Protein 4YJR (pdb70)

Foldseek 3Di:
DADVVQKDWDPDFPCGKTWIWGDDPHRIAIKIKNWAAPPPGDVLVVVLVVVQVVVLVVDDDQQAWHWPQWDDDNTTMTITRDLDVAFLLVNLLVPVPQDQLLLLQQLLSVLVSLVRCQVQLKFQQAQARNQWGHNDSRGIHGHDSSVMDRDDPVDLADPADDDGPLLLFALCCNPGVDTGLLRVLLSSLLRLQCSLQSSDHPPPPDDSVRSNVCLVVVHDDDDHVPRDPLSNVLSVLSNDRDSVSRDGSVVSSVSSDPDDDDD

Radius of gyration: 18.76 Å; Cα contacts (8 Å, |Δi|>4): 494; chains: 1; bounding box: 41×52×54 Å

Solvent-accessible surface area: 14125 Å² total

Organism: Homo sapiens (NCBI:txid9606)

Secondary structure (DSSP, 8-state):
---GGGEEEEEEE--EEEEEEEE-SSSEEEEEEEEEESSSS-HHHHHHHHHHHHHHTT---TTBPPEEEEEESSEEEEEEE--TTEEHHHHHHH-TT--HHHHHHHHHHHHHHHHHHHHTTEE-S--SGGGEEEEETTEEEE---TT-EEPPTT----SS--S--GGG--HHHHHH----HHHHHHHHHHHHHHHHTTTPPTTTT--HHHHHHHHHTT--PPPPTT--HHHHHHHHHHT-SSGGGS--HHHHHHTT-SS----

GO terms:
  GO:0016301 kinase activity (F, IDA)
  GO:0004713 protein tyrosine kinase activity (F, IDA)
  GO:0034165 positive regulation of toll-like receptor 9 signaling pathway (P, IDA)
  GO:1904263 positive regulation of TORC1 signaling (P, IDA)
  GO:1904646 cellular response to amyloid-beta (P, IDA)
  GO:0050729 positive regulation of inflammatory response (P, IDA)
  GO:0097242 amyloid-beta clearance (P, IDA)
  GO:0004672 protein kinase activity (F, IDA)
  GO:0006468 protein phosphorylation (P, IDA)
  GO:0045579 positive regulation of B cell differentiation (P, IMP)
  GO:0010803 regulation of tumor necrosis factor-mediated signaling pathway (P, IMP)
  GO:0004715 non-membrane spanning protein tyrosine kinase activity (F, IDA)
  GO:0035556 intracellular signal transduction (P, IDA)
  GO:0004715 non-membrane spanning protein tyrosine kinase activity (F, IGI)
  GO:0035556 intracellular signal transduction (P, IGI)
  GO:0002752 cell surface pattern recognition receptor signaling pathway (P, IMP)
  GO:0004715 non-membrane spanning protein tyrosine kinase activity (F, IMP)
  GO:0035556 intracellular signal transduction (P, IMP)
  GO:0050853 B cell receptor signaling pathway (P, IMP)
  GO:0031334 positive regulation of protein-containing complex assembly (P, IMP)

Structure (mmCIF, N/CA/C/O backbone):
data_4YJR
#
_entry.id   4YJR
#
_cell.length_a   39.430
_cell.length_b   86.630
_cell.length_c   40.270
_cell.angle_alpha   90.000
_cell.angle_beta   93.490
_cell.angle_gamma   90.000
#
_symmetry.space_group_name_H-M   'P 1 21 1'
#
loop_
_entity.id
_entity.type
_entity.pdbx_description
1 polymer 'Tyrosine-protein kinase SYK'
2 non-polymer 3-(1H-indazol-4-yl{2-[(1-methyl-1H-indazol-5-yl)amino]pyrimidin-4-yl}amino)propan-1-ol
3 water water
#
loop_
_atom_site.group_PDB
_atom_site.id
_atom_site.type_symbol
_atom_site.label_atom_id
_atom_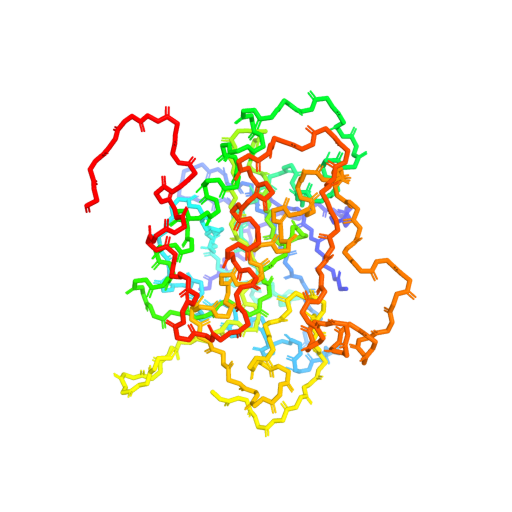site.label_alt_id
_atom_site.label_comp_id
_atom_site.label_asym_id
_atom_site.label_entity_id
_atom_site.label_seq_id
_atom_site.pdbx_PDB_ins_code
_atom_site.Cartn_x
_atom_site.Cartn_y
_atom_site.Cartn_z
_atom_site.occupancy
_atom_site.B_iso_or_equiv
_atom_site.auth_seq_id
_atom_site.auth_comp_id
_atom_site.auth_asym_id
_atom_site.auth_atom_id
_atom_site.pdbx_PDB_model_num
ATOM 1 N N . TYR A 1 10 ? 15.141 42.458 26.646 1.00 37.57 364 TYR A N 1
ATOM 2 C CA . TYR A 1 10 ? 16.114 43.087 25.759 1.00 36.25 364 TYR A CA 1
ATOM 3 C C . TYR A 1 10 ? 16.489 44.464 26.275 1.00 34.99 364 TYR A C 1
ATOM 4 O O . TYR A 1 10 ? 15.636 45.209 26.761 1.00 36.69 364 TYR A O 1
ATOM 21 N N . LEU A 1 11 ? 17.771 44.812 26.132 1.00 24.57 365 LEU A N 1
ATOM 22 C CA . LEU A 1 11 ? 18.329 46.047 26.638 1.00 21.74 365 LEU A CA 1
ATOM 23 C C . LEU A 1 11 ? 18.311 47.157 25.601 1.00 25.92 365 LEU A C 1
ATOM 24 O O . LEU A 1 11 ? 18.281 46.894 24.394 1.00 25.94 365 LEU A O 1
ATOM 40 N N . ASP A 1 12 ? 18.393 48.400 26.093 1.00 24.04 366 ASP A N 1
ATOM 41 C CA . ASP A 1 12 ? 18.392 49.598 25.276 1.00 23.06 366 ASP A CA 1
ATOM 42 C C . ASP A 1 12 ? 19.828 49.986 24.968 1.00 24.81 366 ASP A C 1
ATOM 43 O O . ASP A 1 12 ? 20.572 50.370 25.873 1.00 23.50 366 ASP A O 1
ATOM 52 N N . ARG A 1 13 ? 20.223 49.938 23.692 1.00 19.90 367 ARG A N 1
ATOM 53 C CA . ARG A 1 13 ? 21.593 50.281 23.281 1.00 19.59 367 ARG A CA 1
ATOM 54 C C . ARG A 1 13 ? 22.033 51.667 23.739 1.00 22.50 367 ARG A C 1
ATOM 55 O O . ARG A 1 13 ? 23.237 51.895 23.939 1.00 20.70 367 ARG A O 1
ATOM 76 N N . LYS A 1 14 ? 21.087 52.625 23.785 1.00 22.40 368 LYS A N 1
ATOM 77 C CA . LYS A 1 14 ? 21.397 53.996 24.167 1.00 22.54 368 LYS A CA 1
ATOM 78 C C . LYS A 1 14 ? 21.856 54.084 25.619 1.00 25.62 368 LYS A C 1
ATOM 79 O O . LYS A 1 14 ? 22.572 55.026 25.955 1.00 26.26 368 LYS A O 1
ATOM 98 N N . LEU A 1 15 ? 21.477 53.107 26.472 1.00 22.02 369 LEU A N 1
ATOM 99 C CA . LEU A 1 15 ? 21.870 53.116 27.884 1.00 20.97 369 LEU A CA 1
ATOM 100 C C . LEU A 1 15 ? 23.198 52.376 28.122 1.00 21.87 369 LEU A C 1
ATOM 101 O O . LEU A 1 15 ? 23.686 52.381 29.253 1.00 20.57 369 LEU A O 1
ATOM 117 N N . LEU A 1 16 ? 23.815 51.833 27.064 1.00 19.23 370 LEU A N 1
ATOM 118 C CA . LEU A 1 16 ? 25.050 51.069 27.152 1.00 17.59 370 LEU A CA 1
ATOM 119 C C . LEU A 1 16 ? 26.218 51.838 26.565 1.00 21.56 370 LEU A C 1
ATOM 120 O O . LEU A 1 16 ? 26.105 52.341 25.438 1.00 21.73 370 LEU A O 1
ATOM 136 N N . THR A 1 17 ? 27.318 51.926 27.276 1.00 17.63 371 THR A N 1
ATOM 137 C CA . THR A 1 17 ? 28.576 52.480 26.799 1.00 18.79 371 THR A CA 1
ATOM 138 C C . THR A 1 17 ? 29.584 51.391 26.910 1.00 20.29 371 THR A C 1
ATOM 139 O O . THR A 1 17 ? 29.695 50.786 27.983 1.00 18.82 371 THR A O 1
ATOM 150 N N . LEU A 1 18 ? 30.342 51.146 25.865 1.00 17.38 372 LEU A N 1
ATOM 151 C CA . LEU A 1 18 ? 31.389 50.151 25.842 1.00 17.71 372 LEU A CA 1
ATOM 152 C C . LEU A 1 18 ? 32.748 50.808 25.800 1.00 22.33 372 LEU A C 1
ATOM 153 O O . LEU A 1 18 ? 32.946 51.750 25.025 1.00 22.47 372 LEU A O 1
ATOM 169 N N . GLU A 1 19 ? 33.690 50.318 26.577 1.00 18.70 373 GLU A N 1
ATOM 170 C CA . GLU A 1 19 ? 35.085 50.720 26.476 1.00 21.59 373 GLU A CA 1
ATOM 171 C C . GLU A 1 19 ? 35.690 49.994 25.273 1.00 32.52 373 GLU A C 1
ATOM 172 O O . GLU A 1 19 ? 35.448 48.797 25.111 1.00 30.84 373 GLU A O 1
ATOM 184 N N . ASP A 1 20 ? 36.482 50.692 24.452 1.00 36.79 374 ASP A N 1
ATOM 185 C CA . ASP A 1 20 ? 37.077 50.117 23.235 1.00 39.72 374 ASP A CA 1
ATOM 186 C C . ASP A 1 20 ? 38.090 49.010 23.502 1.00 45.97 374 ASP A C 1
ATOM 187 O O . ASP A 1 20 ? 38.132 48.032 22.748 1.00 45.25 374 ASP A O 1
ATOM 196 N N . LYS A 1 21 ? 38.933 49.175 24.528 1.00 44.59 375 LYS A N 1
ATOM 197 C CA . LYS A 1 21 ? 39.966 48.189 24.845 1.00 45.89 375 LYS A CA 1
ATOM 198 C C . LYS A 1 21 ? 39.326 46.860 25.199 1.00 51.08 375 LYS A C 1
ATOM 199 O O . LYS A 1 21 ? 38.548 46.801 26.144 1.00 51.79 375 LYS A O 1
ATOM 218 N N . GLU A 1 22 ? 39.611 45.805 24.422 1.00 47.10 376 GLU A N 1
ATOM 219 C CA . GLU A 1 22 ? 39.023 44.495 24.673 1.00 46.63 376 GLU A CA 1
ATOM 220 C C . GLU A 1 22 ? 39.427 43.976 26.059 1.00 47.80 376 GLU A C 1
ATOM 221 O O . GLU A 1 22 ? 40.485 44.326 26.591 1.00 46.69 376 GLU A O 1
ATOM 233 N N . LEU A 1 23 ? 38.537 43.183 26.653 1.00 42.09 377 LEU A N 1
ATOM 234 C CA . LEU A 1 23 ? 38.694 42.621 27.988 1.00 37.15 377 LEU A CA 1
ATOM 235 C C . LEU A 1 23 ? 39.158 41.173 27.897 1.00 78.86 377 LEU A C 1
ATOM 236 O O . LEU A 1 23 ? 40.358 40.913 27.914 1.00 49.69 377 LEU A O 1
ATOM 252 N N . GLY A 1 29 ? 36.944 35.615 20.521 1.00 28.92 383 GLY A N 1
ATOM 253 C CA . GLY A 1 29 ? 35.811 36.511 20.327 1.00 28.99 383 GLY A CA 1
ATOM 254 C C . GLY A 1 29 ? 35.914 37.804 21.123 1.00 31.65 383 GLY A C 1
ATOM 255 O O . GLY A 1 29 ? 36.723 37.918 22.045 1.00 33.08 383 GLY A O 1
ATOM 258 N N . THR A 1 30 ? 35.081 38.779 20.773 1.00 26.66 384 THR A N 1
ATOM 259 C CA . THR A 1 30 ? 35.089 40.106 21.382 1.00 24.10 384 THR A CA 1
ATOM 260 C C . THR A 1 30 ? 34.376 40.203 22.778 1.00 24.49 384 THR A C 1
ATOM 261 O O . THR A 1 30 ? 33.195 39.900 22.895 1.00 22.52 384 THR A O 1
ATOM 272 N N . VAL A 1 31 ? 35.116 40.676 23.794 1.00 20.37 385 VAL A N 1
ATOM 273 C CA . VAL A 1 31 ? 34.641 40.913 25.161 1.00 18.14 385 VAL A CA 1
ATOM 274 C C . VAL A 1 31 ? 35.022 42.324 25.525 1.00 21.70 385 VAL A C 1
ATOM 275 O O . VAL A 1 31 ? 36.205 42.670 25.414 1.00 22.16 385 VAL A O 1
ATOM 288 N N . LYS A 1 32 ? 34.063 43.136 26.007 1.00 15.47 386 LYS A N 1
ATOM 289 C CA . LYS A 1 32 ? 34.346 44.493 26.438 1.00 14.68 386 LYS A CA 1
ATOM 290 C C . LYS A 1 32 ? 33.732 44.769 27.778 1.00 16.51 386 LYS A C 1
ATOM 291 O O . LYS A 1 32 ? 32.654 44.250 28.117 1.00 14.37 386 LYS A O 1
ATOM 310 N N . LYS A 1 33 ? 34.359 45.669 28.493 1.00 14.15 387 LYS A N 1
ATOM 311 C CA . LYS A 1 33 ? 33.788 46.257 29.683 1.00 12.35 387 LYS A CA 1
ATOM 312 C C . LYS A 1 33 ? 32.833 47.357 29.239 1.00 15.30 387 LYS A C 1
ATOM 313 O O . LYS A 1 33 ? 33.132 48.069 28.261 1.00 16.92 387 LYS A O 1
ATOM 332 N N . GLY A 1 34 ? 31.790 47.615 29.999 1.00 13.07 388 GLY A N 1
ATOM 333 C CA . GLY A 1 34 ? 30.875 48.704 29.717 1.00 13.01 388 GLY A CA 1
ATOM 334 C C . GLY A 1 34 ? 30.159 49.177 30.952 1.00 14.78 388 GLY A C 1
ATOM 335 O O . GLY A 1 34 ? 30.392 48.704 32.065 1.00 13.25 388 GLY A O 1
ATOM 339 N N . TYR A 1 35 ? 29.327 50.155 30.761 1.00 16.00 389 TYR A N 1
ATOM 340 C CA . TYR A 1 35 ? 28.573 50.743 31.836 1.00 16.12 389 TYR A CA 1
ATOM 341 C C . TYR A 1 35 ? 27.148 50.774 31.319 1.00 19.12 389 TYR A C 1
ATOM 342 O O . TYR A 1 35 ? 26.955 51.293 30.199 1.00 21.21 389 TYR A O 1
ATOM 360 N N . TYR A 1 36 ? 26.168 50.212 32.052 1.00 16.51 390 TYR A N 1
ATOM 361 C CA . TYR A 1 36 ? 24.761 50.161 31.691 1.00 15.73 390 TYR 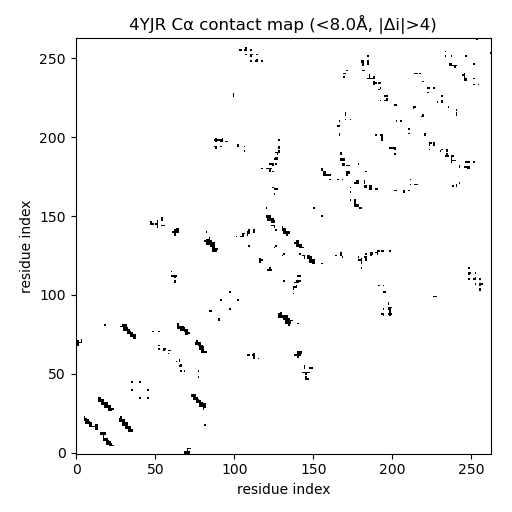A CA 1
ATOM 362 C C . TYR A 1 36 ? 23.962 50.989 32.685 1.00 19.08 390 TYR A C 1
ATOM 363 O O . TYR A 1 36 ? 23.986 50.725 33.887 1.00 16.63 390 TYR A O 1
ATOM 381 N N . GLN A 1 37 ? 23.179 51.945 32.173 1.00 18.92 391 GLN A N 1
ATOM 382 C CA . GLN A 1 37 ? 22.392 52.830 33.014 1.00 19.12 391 GLN A CA 1
ATOM 383 C C . GLN A 1 37 ? 21.121 52.118 33.449 1.00 22.31 391 GLN A C 1
ATOM 384 O O . GLN A 1 37 ? 20.281 51.802 32.607 1.00 23.82 391 GLN A O 1
ATOM 398 N N . MET A 1 38 ? 20.977 51.819 34.768 1.00 20.50 392 MET A N 1
ATOM 399 C CA . MET A 1 38 ? 19.805 51.157 35.347 1.00 19.62 392 MET A CA 1
ATOM 400 C C . MET A 1 38 ? 18.762 52.262 35.650 1.00 25.20 392 MET A C 1
ATOM 401 O O . MET A 1 38 ? 18.909 53.391 35.175 1.00 26.29 392 MET A O 1
ATOM 415 N N . LYS A 1 39 ? 17.760 51.966 36.447 1.00 24.54 393 LYS A N 1
ATOM 416 C CA . LYS A 1 39 ? 16.714 52.949 36.766 1.00 27.14 393 LYS A CA 1
ATOM 417 C C . LYS A 1 39 ? 17.254 54.164 37.517 1.00 30.56 393 LYS A C 1
ATOM 418 O O . LYS A 1 39 ? 16.745 55.261 37.304 1.00 31.20 393 LYS A O 1
ATOM 437 N N . LYS A 1 40 ? 18.301 53.997 38.361 1.00 22.65 394 LYS A N 1
ATOM 438 C CA . LYS A 1 40 ? 18.909 55.126 39.049 1.00 21.16 394 LYS A CA 1
ATOM 439 C C . LYS A 1 40 ? 20.432 55.063 38.855 1.00 21.42 394 LYS A C 1
ATOM 440 O O . LYS A 1 40 ? 21.005 55.961 38.269 1.00 21.16 394 LYS A O 1
ATOM 459 N N . VAL A 1 41 ? 21.078 54.009 39.327 1.00 19.52 395 VAL A N 1
ATOM 460 C CA . VAL A 1 41 ? 22.547 53.945 39.219 1.00 16.11 395 VAL A CA 1
ATOM 461 C C . VAL A 1 41 ? 23.005 53.334 37.903 1.00 17.70 395 VAL A C 1
ATOM 462 O O . VAL A 1 41 ? 22.199 52.675 37.214 1.00 18.73 395 VAL A O 1
ATOM 475 N N . VAL A 1 42 ? 24.305 53.538 37.564 1.00 14.60 396 VAL A N 1
ATOM 476 C CA . VAL A 1 42 ? 24.991 52.834 36.465 1.00 13.25 396 VAL A CA 1
ATOM 477 C C . VAL A 1 42 ? 25.506 51.540 37.054 1.00 13.87 396 VAL A C 1
ATOM 478 O O . VAL A 1 42 ? 25.991 51.548 38.199 1.00 13.62 396 VAL A O 1
ATOM 491 N N . LYS A 1 43 ? 25.462 50.455 36.268 1.00 12.65 397 LYS A N 1
ATOM 492 C CA . LYS A 1 43 ? 26.072 49.199 36.667 1.00 11.86 397 LYS A CA 1
ATOM 493 C C . LYS A 1 43 ? 27.204 48.898 35.720 1.00 12.49 397 LYS A C 1
ATOM 494 O O . LYS A 1 43 ? 27.058 49.040 34.505 1.00 12.04 397 LYS A O 1
ATOM 513 N N . THR A 1 44 ? 28.338 48.436 36.261 1.00 10.43 398 THR A N 1
ATOM 514 C CA . THR A 1 44 ? 29.487 48.050 35.454 1.00 10.12 398 THR A CA 1
ATOM 515 C C . THR A 1 44 ? 29.221 46.664 34.913 1.00 10.78 398 THR A C 1
ATOM 516 O O . THR A 1 44 ? 28.879 45.743 35.688 1.00 11.10 398 THR A O 1
ATOM 527 N N . VAL A 1 45 ? 29.395 46.466 33.611 1.00 9.60 399 VAL A N 1
ATOM 528 C CA . VAL A 1 45 ? 29.062 45.219 32.948 1.00 9.50 399 VAL A CA 1
ATOM 529 C C . VAL A 1 45 ? 30.199 44.688 32.101 1.00 12.37 399 VAL A C 1
ATOM 530 O O . VAL A 1 45 ? 31.103 45.435 31.700 1.00 11.87 399 VAL A O 1
ATOM 543 N N . ALA A 1 46 ? 30.161 43.402 31.841 1.00 10.74 400 ALA A N 1
ATOM 544 C CA . ALA A 1 46 ? 31.050 42.724 30.897 1.00 11.16 400 ALA A CA 1
ATOM 545 C C . ALA A 1 46 ? 30.182 42.188 29.789 1.00 15.13 400 ALA A C 1
ATOM 546 O O . ALA A 1 46 ? 29.089 41.685 30.049 1.00 12.92 400 ALA A O 1
ATOM 553 N N . VAL A 1 47 ? 30.595 42.382 28.544 1.00 13.59 401 VAL A N 1
ATOM 554 C CA . VAL A 1 47 ? 29.761 42.114 27.398 1.00 13.33 401 VAL A CA 1
ATOM 555 C C . VAL A 1 47 ? 30.452 41.238 26.385 1.00 16.61 401 VAL A C 1
ATOM 556 O O . VAL A 1 47 ? 31.553 41.574 25.938 1.00 16.43 401 VAL A O 1
ATOM 569 N N . LYS A 1 48 ? 29.807 40.140 25.998 1.00 13.36 402 LYS A N 1
ATOM 570 C CA . LYS A 1 48 ? 30.266 39.319 24.885 1.00 14.80 402 LYS A CA 1
ATOM 571 C C . LYS A 1 48 ? 29.578 39.834 23.650 1.00 16.17 402 LYS A C 1
ATOM 572 O O . LYS A 1 48 ? 28.375 40.021 23.661 1.00 15.56 402 LYS A O 1
ATOM 591 N N . ILE A 1 49 ? 30.355 40.125 22.580 1.00 15.39 403 ILE A N 1
ATOM 592 C CA . ILE A 1 49 ? 29.864 40.769 21.374 1.00 16.78 403 ILE A CA 1
ATOM 593 C C . ILE A 1 49 ? 30.089 39.884 20.173 1.00 20.87 403 ILE A C 1
ATOM 594 O O . ILE A 1 49 ? 31.214 39.436 19.968 1.00 21.95 403 ILE A O 1
ATOM 610 N N . LEU A 1 50 ? 29.024 39.664 19.375 1.00 16.75 404 LEU A N 1
ATOM 611 C CA . LEU A 1 50 ? 29.103 38.909 18.124 1.00 16.58 404 LEU A CA 1
ATOM 612 C C . LEU A 1 50 ? 28.712 39.803 16.904 1.00 21.07 404 LEU A C 1
ATOM 613 O O . LEU A 1 50 ? 27.881 40.687 17.017 1.00 18.71 404 LEU A O 1
ATOM 629 N N . LYS A 1 51 ? 29.272 39.533 15.694 1.00 23.03 405 LYS A N 1
ATOM 630 C CA . LYS A 1 51 ? 28.851 40.312 14.498 1.00 25.04 405 LYS A CA 1
ATOM 631 C C . LYS A 1 51 ? 27.427 39.940 14.118 1.00 29.86 405 LYS A C 1
ATOM 632 O O . LYS A 1 51 ? 27.045 38.805 14.354 1.00 29.57 405 LYS A O 1
ATOM 651 N N . ASN A 1 52 ? 26.619 40.882 13.591 1.00 28.11 406 ASN A N 1
ATOM 652 C CA . ASN A 1 52 ? 25.196 40.615 13.273 1.00 28.51 406 ASN A CA 1
ATOM 653 C C . ASN A 1 52 ? 24.994 39.590 12.161 1.00 36.14 406 ASN A C 1
ATOM 654 O O . ASN A 1 52 ? 24.109 38.738 12.274 1.00 37.09 406 ASN A O 1
ATOM 665 N N . GLU A 1 53 ? 25.771 39.704 11.087 1.00 32.92 407 GLU A N 1
ATOM 666 C CA . GLU A 1 53 ? 25.632 38.855 9.911 1.00 33.67 407 GLU A CA 1
ATOM 667 C C . GLU A 1 53 ? 26.752 37.807 9.822 1.00 35.40 407 GLU A C 1
ATOM 668 O O . GLU A 1 53 ? 26.458 36.615 9.938 1.00 34.24 407 GLU A O 1
ATOM 680 N N . ALA A 1 54 ? 28.022 38.242 9.661 1.00 34.24 408 ALA A N 1
ATOM 681 C CA . ALA A 1 54 ? 29.185 37.346 9.574 1.00 33.00 408 ALA A CA 1
ATOM 682 C C . ALA A 1 54 ? 29.568 36.737 10.936 1.00 28.20 408 ALA A C 1
ATOM 683 O O . ALA A 1 54 ? 30.695 36.896 11.418 1.00 27.59 408 ALA A O 1
ATOM 690 N N . ASN A 1 55 ? 28.659 36.017 11.533 1.00 21.94 409 ASN A N 1
ATOM 691 C CA . ASN A 1 55 ? 28.915 35.391 12.809 1.00 18.99 409 ASN A CA 1
ATOM 692 C C . ASN A 1 55 ? 28.904 33.896 12.604 1.00 16.86 409 ASN A C 1
ATOM 693 O O . ASN A 1 55 ? 28.757 33.376 11.491 1.00 18.96 409 ASN A O 1
ATOM 704 N N . ASP A 1 56 ? 29.186 33.225 13.659 1.00 15.83 410 ASP A N 1
ATOM 705 C CA . ASP A 1 56 ? 29.143 31.809 13.705 1.00 14.45 410 ASP A CA 1
ATOM 706 C C . ASP A 1 56 ? 27.797 31.460 14.366 1.00 17.36 410 ASP A C 1
ATOM 707 O O . ASP A 1 56 ? 27.613 31.761 15.564 1.00 15.38 410 ASP A O 1
ATOM 716 N N . PRO A 1 57 ? 26.836 30.865 13.631 1.00 15.51 411 PRO A N 1
ATOM 717 C CA . PRO A 1 57 ? 25.517 30.597 14.226 1.00 15.89 411 PRO A CA 1
ATOM 718 C C . PRO A 1 57 ? 25.563 29.680 15.417 1.00 15.29 411 PRO A C 1
ATOM 719 O O . PRO A 1 57 ? 24.730 29.831 16.301 1.00 14.98 411 PRO A O 1
ATOM 730 N N . ALA A 1 58 ? 26.532 28.774 15.492 1.00 14.47 412 ALA A N 1
ATOM 731 C CA . ALA A 1 58 ? 26.617 27.848 16.617 1.00 15.68 412 ALA A CA 1
ATOM 732 C C . ALA A 1 58 ? 27.134 28.523 17.864 1.00 18.70 412 ALA A C 1
ATOM 733 O O . ALA A 1 58 ? 26.720 28.177 18.978 1.00 16.95 412 ALA A O 1
ATOM 740 N N . LEU A 1 59 ? 28.009 29.486 17.705 1.00 17.12 413 LEU A N 1
ATOM 741 C CA . LEU A 1 59 ? 28.552 30.219 18.827 1.00 16.93 413 LEU A CA 1
ATOM 742 C C . LEU A 1 59 ? 27.430 31.115 19.360 1.00 18.28 413 LEU A C 1
ATOM 743 O O . LEU A 1 59 ? 27.198 31.137 20.579 1.00 17.08 413 LEU A O 1
ATOM 759 N N . LYS A 1 60 ? 26.647 31.775 18.486 1.00 15.25 414 LYS A N 1
ATOM 760 C CA . LYS A 1 60 ? 25.468 32.528 18.907 1.00 15.77 414 LYS A CA 1
ATOM 761 C C . LYS A 1 60 ? 24.461 31.620 19.618 1.00 17.34 414 LYS A C 1
ATOM 762 O O . LYS A 1 60 ? 23.915 32.027 20.648 1.00 16.53 414 LYS A O 1
ATOM 781 N N . ASP A 1 61 ? 24.211 30.407 19.101 1.00 13.92 415 ASP A N 1
ATOM 782 C CA . ASP A 1 61 ? 23.282 29.508 19.781 1.00 14.18 415 ASP A CA 1
ATOM 783 C C . ASP A 1 61 ? 23.774 29.185 21.172 1.00 14.78 415 ASP A C 1
ATOM 784 O O . ASP A 1 61 ? 22.972 29.057 22.096 1.00 14.33 415 ASP A O 1
ATOM 793 N N . GLU A 1 62 ? 25.082 29.013 21.359 1.00 13.28 416 GLU A N 1
ATOM 794 C CA . GLU A 1 62 ? 25.618 28.734 22.682 1.00 13.67 416 GLU A CA 1
ATOM 795 C C . GLU A 1 62 ? 25.403 29.883 23.650 1.00 17.14 416 GLU A C 1
ATOM 796 O O . GLU A 1 62 ? 25.066 29.664 24.807 1.00 14.77 416 GLU A O 1
ATOM 808 N N . LEU A 1 63 ? 25.539 31.114 23.193 1.00 13.48 417 LEU A N 1
ATOM 809 C CA . LEU A 1 63 ? 25.345 32.265 24.060 1.00 13.82 417 LEU A CA 1
ATOM 810 C C . LEU A 1 63 ? 23.848 32.476 24.333 1.00 13.31 417 LEU A C 1
ATOM 811 O O . LEU A 1 63 ? 23.494 32.924 25.425 1.00 11.87 417 LEU A O 1
ATOM 827 N N . LEU A 1 64 ? 22.954 32.152 23.390 1.00 11.90 418 LEU A N 1
ATOM 828 C CA . LEU A 1 64 ? 21.521 32.200 23.653 1.00 12.35 418 LEU A CA 1
ATOM 829 C C . LEU A 1 64 ? 21.153 31.120 24.681 1.00 12.57 418 LEU A C 1
ATOM 830 O O . LEU A 1 64 ? 20.333 31.361 25.572 1.00 12.00 418 LEU A O 1
ATOM 846 N N . ALA A 1 65 ? 21.784 29.954 24.597 1.00 11.93 419 ALA A N 1
ATOM 847 C CA . ALA A 1 65 ? 21.559 28.889 25.557 1.00 12.05 419 ALA A CA 1
ATOM 848 C C . ALA A 1 65 ? 22.063 29.288 26.932 1.00 11.98 419 ALA A C 1
ATOM 849 O O . ALA A 1 65 ? 21.398 29.023 27.934 1.00 12.13 419 ALA A O 1
ATOM 856 N N . GLU A 1 66 ? 23.199 29.988 26.994 1.00 11.73 420 GLU A N 1
ATOM 857 C CA . GLU A 1 66 ? 23.722 30.477 28.242 1.00 10.97 420 GLU A CA 1
ATOM 858 C C . GLU A 1 66 ? 22.745 31.474 28.858 1.00 11.88 420 GLU A C 1
ATOM 859 O O . GLU A 1 66 ? 22.431 31.407 30.052 1.00 12.47 420 GLU A O 1
ATOM 871 N N . ALA A 1 67 ? 22.258 32.427 28.071 1.00 10.75 421 ALA A N 1
ATOM 872 C CA . ALA A 1 67 ? 21.272 33.403 28.536 1.00 10.88 421 ALA A CA 1
ATOM 873 C C . ALA A 1 67 ? 19.995 32.724 29.066 1.00 13.14 421 ALA A C 1
ATOM 874 O O . ALA A 1 67 ? 19.461 33.087 30.120 1.00 13.72 421 ALA A O 1
ATOM 881 N N . ASN A 1 68 ? 19.540 31.695 28.361 1.00 11.42 422 ASN A N 1
ATOM 882 C CA . ASN A 1 68 ? 18.345 30.979 28.793 1.00 12.18 422 ASN A CA 1
ATOM 883 C C . ASN A 1 68 ? 18.550 30.321 30.156 1.00 13.67 422 ASN A C 1
ATOM 884 O O . ASN A 1 68 ? 17.627 30.313 30.991 1.00 14.07 422 ASN A O 1
ATOM 895 N N . VAL A 1 69 ? 19.734 29.767 30.405 1.00 10.98 423 VAL A N 1
ATOM 896 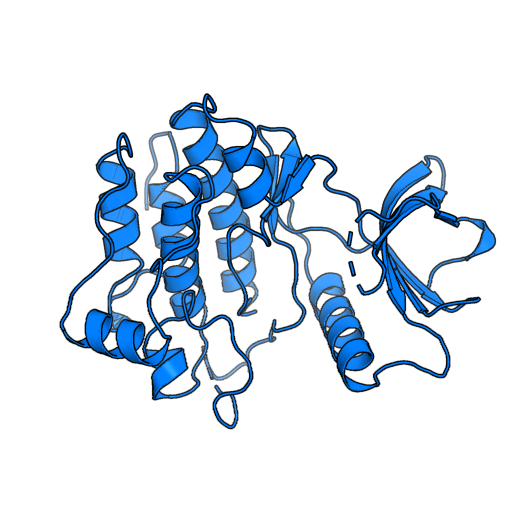C CA . VAL A 1 69 ? 20.013 29.183 31.712 1.00 10.41 423 VAL A CA 1
ATOM 897 C C . VAL A 1 69 ? 20.162 30.267 32.760 1.00 13.71 423 VAL A C 1
ATOM 898 O O . VAL A 1 69 ? 19.516 30.200 33.817 1.00 12.68 423 VAL A O 1
ATOM 911 N N . MET A 1 70 ? 21.028 31.254 32.512 1.00 13.06 424 MET A N 1
ATOM 912 C CA . MET A 1 70 ? 21.376 32.235 33.529 1.00 13.04 424 MET A CA 1
ATOM 913 C C . MET A 1 70 ? 20.133 33.078 33.918 1.00 16.10 424 MET A C 1
ATOM 914 O O . MET A 1 70 ? 20.023 33.450 35.108 1.00 16.85 424 MET A O 1
ATOM 928 N N . GLN A 1 71 ? 19.114 33.247 33.048 1.00 15.64 425 GLN A N 1
ATOM 929 C CA . GLN A 1 71 ? 17.907 33.974 33.443 1.00 17.97 425 GLN A CA 1
ATOM 930 C C . GLN A 1 71 ? 17.080 33.211 34.492 1.00 19.99 425 GLN A C 1
ATOM 931 O O . GLN A 1 71 ? 16.279 33.845 35.194 1.00 21.31 425 GLN A O 1
ATOM 945 N N . GLN A 1 72 ? 17.307 31.896 34.666 1.00 14.51 426 GLN A N 1
ATOM 946 C CA . GLN A 1 72 ? 16.590 31.064 35.623 1.00 13.74 426 GLN A CA 1
ATOM 947 C C . GLN A 1 72 ? 17.336 30.954 36.946 1.00 15.50 426 GLN A C 1
ATOM 948 O O . GLN A 1 72 ? 16.787 30.387 37.889 1.00 16.72 426 GLN A O 1
ATOM 962 N N . LEU A 1 73 ? 18.561 31.481 37.039 1.00 11.84 427 LEU A N 1
ATOM 963 C CA . LEU A 1 73 ? 19.391 31.310 38.226 1.00 11.22 427 LEU A CA 1
ATOM 964 C C . LEU A 1 73 ? 19.430 32.572 39.048 1.00 13.96 427 LEU A C 1
ATOM 965 O O . LEU A 1 73 ? 19.416 33.674 38.491 1.00 13.90 427 LEU A O 1
ATOM 981 N N . ASP A 1 74 ? 19.467 32.420 40.364 1.00 11.93 428 ASP A N 1
ATOM 982 C CA . ASP A 1 74 ? 19.554 33.532 41.287 1.00 12.59 428 ASP A CA 1
ATOM 983 C C . ASP A 1 74 ? 20.282 33.094 42.525 1.00 12.37 428 ASP A C 1
ATOM 984 O O . ASP A 1 74 ? 19.710 32.490 43.425 1.00 14.04 428 ASP A O 1
ATOM 993 N N . ASN A 1 75 ? 21.578 33.390 42.5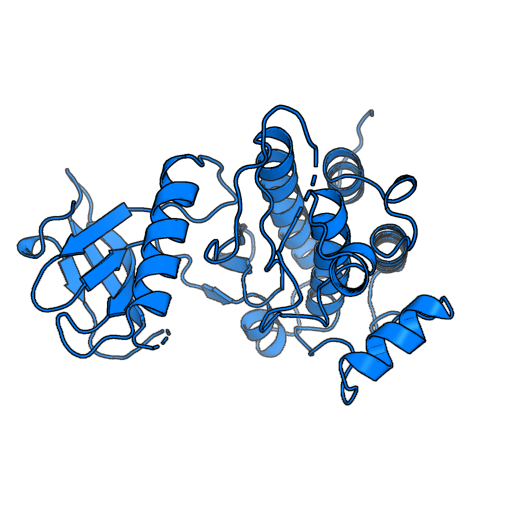69 1.00 9.72 429 ASN A N 1
ATOM 994 C CA . ASN A 1 75 ? 22.399 33.009 43.699 1.00 8.99 429 ASN A CA 1
ATOM 995 C C . ASN A 1 75 ? 23.559 33.986 43.792 1.00 10.30 429 ASN A C 1
ATOM 996 O O . ASN A 1 75 ? 24.102 34.367 42.756 1.00 10.30 429 ASN A O 1
ATOM 1007 N N . PRO A 1 76 ? 24.037 34.329 44.999 1.00 10.08 430 PRO A N 1
ATOM 1008 C CA . PRO A 1 76 ? 25.124 35.307 45.112 1.00 10.08 430 PRO A CA 1
ATOM 1009 C C . PRO A 1 76 ? 26.445 34.853 44.508 1.00 9.96 430 PRO A C 1
ATOM 1010 O O . PRO A 1 76 ? 27.275 35.711 44.191 1.00 10.77 430 PRO A O 1
ATOM 1021 N N . TYR A 1 77 ? 26.653 33.539 44.339 1.00 9.06 431 TYR A N 1
ATOM 1022 C CA . TYR A 1 77 ? 27.918 32.988 43.847 1.00 7.75 431 TYR A CA 1
ATOM 1023 C C . TYR A 1 77 ? 27.832 32.584 42.394 1.00 8.56 431 TYR A C 1
ATOM 1024 O O . TYR A 1 77 ? 28.686 31.814 41.936 1.00 8.58 431 TYR A O 1
ATOM 1042 N N . ILE A 1 78 ? 26.895 33.142 41.643 1.00 8.12 432 ILE A N 1
ATOM 1043 C CA . ILE A 1 78 ? 26.755 32.927 40.218 1.00 8.18 432 ILE A CA 1
ATOM 1044 C C . ILE A 1 78 ? 26.631 34.289 39.565 1.00 9.69 432 ILE A C 1
ATOM 1045 O O . ILE A 1 78 ? 25.911 35.167 40.055 1.00 10.39 432 ILE A O 1
ATOM 1061 N N . VAL A 1 79 ? 27.365 34.502 38.477 1.00 8.37 433 VAL A N 1
ATOM 1062 C CA . VAL A 1 79 ? 27.293 35.758 37.745 1.00 8.18 433 VAL A CA 1
ATOM 1063 C C . VAL A 1 79 ? 25.852 36.011 37.315 1.00 9.50 433 VAL A C 1
ATOM 1064 O O . VAL A 1 79 ? 25.186 35.113 36.781 1.00 10.39 433 VAL A O 1
ATOM 1077 N N . ARG A 1 80 ? 25.395 37.253 37.510 1.00 9.73 434 ARG A N 1
ATOM 1078 C CA . ARG A 1 80 ? 24.050 37.658 37.131 1.00 9.67 434 ARG A CA 1
ATOM 1079 C C . ARG A 1 80 ? 24.015 38.267 35.731 1.00 10.50 434 ARG A C 1
ATOM 1080 O O . ARG A 1 80 ? 24.848 39.102 35.379 1.00 10.69 434 ARG A O 1
ATOM 1101 N N . MET A 1 81 ? 23.043 37.844 34.937 1.00 10.38 435 MET A N 1
ATOM 1102 C CA . MET A 1 81 ? 22.833 38.420 33.630 1.00 10.55 435 MET A CA 1
ATOM 1103 C C . MET A 1 81 ? 22.012 39.706 33.706 1.00 12.91 435 MET A C 1
ATOM 1104 O O . MET A 1 81 ? 21.002 39.732 34.403 1.00 14.81 435 MET A O 1
ATOM 1118 N N . ILE A 1 82 ? 22.431 40.737 32.982 1.00 11.47 436 ILE A N 1
ATOM 1119 C CA . ILE A 1 82 ? 21.648 41.966 32.819 1.00 12.90 436 ILE A CA 1
ATOM 1120 C C . ILE A 1 82 ? 20.673 41.774 31.655 1.00 16.39 436 ILE A C 1
ATOM 1121 O O . ILE A 1 82 ? 19.490 42.057 31.811 1.00 17.65 436 ILE A O 1
ATOM 1137 N N . GLY A 1 83 ? 21.155 41.296 30.518 1.00 14.08 437 GLY A N 1
ATOM 1138 C CA . GLY A 1 83 ? 20.293 41.031 29.371 1.00 14.75 437 GLY A CA 1
ATOM 1139 C C . GLY A 1 83 ? 21.054 40.875 28.087 1.00 15.34 437 GLY A C 1
ATOM 1140 O O . GLY A 1 83 ? 22.274 40.775 28.069 1.00 14.10 437 GLY A O 1
ATOM 1144 N N . ILE A 1 84 ? 20.299 40.912 26.959 1.00 15.31 438 ILE A N 1
ATOM 1145 C CA . ILE A 1 84 ? 20.821 40.845 25.611 1.00 15.40 438 ILE A CA 1
ATOM 1146 C C . ILE A 1 84 ? 20.556 42.167 24.948 1.00 18.07 438 ILE A C 1
ATOM 1147 O O . ILE A 1 84 ? 19.458 42.695 25.118 1.00 19.57 438 ILE A O 1
ATOM 1163 N N . CYS A 1 85 ? 21.511 42.692 24.183 1.00 16.00 439 CYS A N 1
ATOM 1164 C CA . CYS A 1 85 ? 21.296 43.916 23.399 1.00 16.52 439 CYS A CA 1
ATOM 1165 C C . CYS A 1 85 ? 21.503 43.579 21.927 1.00 19.41 439 CYS A C 1
ATOM 1166 O O . CYS A 1 85 ? 22.554 43.046 21.556 1.00 19.12 439 CYS A O 1
ATOM 1174 N N . GLU A 1 86 ? 20.474 43.872 21.090 1.00 21.21 440 GLU A N 1
ATOM 1175 C CA . GLU A 1 86 ? 20.502 43.657 19.638 1.00 22.03 440 GLU A CA 1
ATOM 1176 C C . GLU A 1 86 ? 20.645 45.019 18.993 1.00 23.42 440 GLU A C 1
ATOM 1177 O O . GLU A 1 86 ? 19.697 45.792 19.013 1.00 24.70 440 GLU A O 1
ATOM 1189 N N . ALA A 1 87 ? 21.830 45.349 18.522 1.00 23.38 441 ALA A N 1
ATOM 1190 C CA . ALA A 1 87 ? 22.096 46.677 17.966 1.00 24.91 441 ALA A CA 1
ATOM 1191 C C . ALA A 1 87 ? 23.081 46.571 16.797 1.00 29.19 441 ALA A C 1
ATOM 1192 O O . ALA A 1 87 ? 22.819 45.750 15.908 1.00 29.25 441 ALA A O 1
ATOM 1199 N N . GLU A 1 88 ? 24.204 47.346 16.771 1.00 25.49 442 GLU A N 1
ATOM 1200 C CA . GLU A 1 88 ? 25.186 47.256 15.674 1.00 25.46 442 GLU A CA 1
ATOM 1201 C C . GLU A 1 88 ? 25.890 45.902 15.710 1.00 26.82 442 GLU A C 1
ATOM 1202 O O . GLU A 1 88 ? 26.433 45.466 14.694 1.00 29.19 442 GLU A O 1
ATOM 1214 N N . SER A 1 89 ? 25.871 45.246 16.886 1.00 22.08 443 SER A N 1
ATOM 1215 C CA . SER A 1 89 ? 26.356 43.905 17.134 1.00 19.96 443 SER A CA 1
ATOM 1216 C C . SER A 1 89 ? 25.349 43.183 18.035 1.00 21.76 443 SER A C 1
ATOM 1217 O O . SER A 1 89 ? 24.442 43.833 18.565 1.00 21.04 443 SER A O 1
ATOM 1225 N N . TRP A 1 90 ? 25.482 41.862 18.194 1.00 18.94 444 TRP A N 1
ATOM 1226 C CA . TRP A 1 90 ? 24.643 41.083 19.127 1.00 17.70 444 TRP A CA 1
ATOM 1227 C C . TRP A 1 90 ? 25.421 40.963 20.432 1.00 17.32 444 TRP A C 1
ATOM 1228 O O . TRP A 1 90 ? 26.580 40.566 20.400 1.00 17.74 444 TRP A O 1
ATOM 1249 N N . MET A 1 91 ? 24.820 41.341 21.565 1.00 15.20 445 MET A N 1
ATOM 1250 C CA . MET A 1 91 ? 25.559 41.457 22.825 1.00 14.25 445 MET A CA 1
ATOM 1251 C C . MET A 1 91 ? 24.901 40.775 24.007 1.00 14.61 445 MET A C 1
ATOM 1252 O O . MET A 1 91 ? 23.691 40.929 24.222 1.00 16.07 445 MET A O 1
ATOM 1266 N N . LEU A 1 92 ? 25.695 40.032 24.785 1.00 12.28 446 LEU A N 1
ATOM 1267 C CA . LEU A 1 92 ? 25.230 39.380 26.004 1.00 11.91 446 LEU A CA 1
ATOM 1268 C C . LEU A 1 92 ? 25.905 40.128 27.159 1.00 11.59 446 LEU A C 1
ATOM 1269 O O . LEU A 1 92 ? 27.136 40.123 27.258 1.00 11.43 446 LEU A O 1
ATOM 1285 N N . VAL A 1 93 ? 25.095 40.748 28.018 1.00 11.08 447 VAL A N 1
ATOM 1286 C CA . VAL A 1 93 ? 25.535 41.679 29.035 1.00 10.57 447 VAL A CA 1
ATOM 1287 C C . VAL A 1 93 ? 25.381 41.089 30.446 1.00 11.73 447 VAL A C 1
ATOM 1288 O O . VAL A 1 93 ? 24.276 40.769 30.868 1.00 11.51 447 VAL A O 1
ATOM 1301 N N . MET A 1 94 ? 26.501 41.019 31.178 1.00 10.77 448 MET A N 1
ATOM 1302 C CA A MET A 1 94 ? 26.541 40.481 32.527 0.50 8.10 448 MET A CA 1
ATOM 1303 C CA B MET A 1 94 ? 26.551 40.478 32.532 0.50 9.33 448 MET A CA 1
ATOM 1304 C C . MET A 1 94 ? 27.014 41.520 33.532 1.00 10.44 448 MET A C 1
ATOM 1305 O O . MET A 1 94 ? 27.792 42.409 33.188 1.00 10.90 448 MET A O 1
ATOM 1332 N N A GLU A 1 95 ? 26.631 41.365 34.804 0.50 8.76 449 GLU A N 1
ATOM 1333 N N B GLU A 1 95 ? 26.675 41.326 34.817 0.50 9.63 449 GLU A N 1
ATOM 1334 C CA A GLU A 1 95 ? 27.258 42.165 35.842 0.50 8.39 449 GLU A CA 1
ATOM 1335 C CA B GLU A 1 95 ? 27.242 42.123 35.908 0.50 9.24 449 GLU A CA 1
ATOM 1336 C C A GLU A 1 95 ? 28.718 41.779 35.849 0.50 9.37 449 GLU A C 1
ATOM 1337 C C B GLU A 1 95 ? 28.732 41.774 35.986 0.50 11.51 449 GLU A C 1
ATOM 1338 O O A GLU A 1 95 ? 29.012 40.578 35.789 0.50 8.16 449 GLU A O 1
ATOM 1339 O O B GLU A 1 95 ? 29.062 40.603 36.141 0.50 10.76 449 GLU A O 1
ATOM 1362 N N . MET A 1 96 ? 29.636 42.754 35.902 1.00 9.77 450 MET A N 1
ATOM 1363 C CA . MET A 1 96 ? 31.042 42.442 35.841 1.00 9.81 450 MET A CA 1
ATOM 1364 C C . MET A 1 96 ? 31.638 42.067 37.192 1.00 10.24 450 MET A C 1
ATOM 1365 O O . MET A 1 96 ? 31.494 42.793 38.174 1.00 10.04 450 MET A O 1
ATOM 1380 N N . ALA A 1 97 ? 32.392 40.952 37.222 1.00 8.61 451 ALA A N 1
ATOM 1381 C CA . ALA A 1 97 ? 33.220 40.547 38.348 1.00 9.53 451 ALA A CA 1
ATOM 1382 C C . ALA A 1 97 ? 34.596 41.025 37.927 1.00 10.45 451 ALA A C 1
ATOM 1383 O O . ALA A 1 97 ? 35.256 40.394 37.074 1.00 11.53 451 ALA A O 1
ATOM 1390 N N . GLU A 1 98 ? 34.986 42.200 38.418 1.00 10.07 452 GLU A N 1
ATOM 1391 C CA . GLU A 1 98 ? 36.064 42.936 37.789 1.00 10.79 452 GLU A CA 1
ATOM 1392 C C . GLU A 1 98 ? 37.447 42.393 37.955 1.00 13.63 452 GLU A C 1
ATOM 1393 O O . GLU A 1 98 ? 38.279 42.681 37.085 1.00 14.41 452 GLU A O 1
ATOM 1405 N N . LEU A 1 99 ? 37.735 41.610 38.986 1.00 11.71 453 LEU A N 1
ATOM 1406 C CA . LEU A 1 99 ? 39.090 41.070 39.106 1.00 12.89 453 LEU A CA 1
ATOM 1407 C C . LEU A 1 99 ? 39.352 39.939 38.111 1.00 14.78 453 LEU A C 1
ATOM 1408 O O . LEU A 1 99 ? 40.516 39.588 37.905 1.00 15.47 453 LEU A O 1
ATOM 1424 N N . GLY A 1 100 ? 38.311 39.360 37.530 1.00 11.53 454 GLY A N 1
ATOM 1425 C CA . GLY A 1 100 ? 38.497 38.401 36.477 1.00 11.98 454 GLY A CA 1
ATOM 1426 C C . GLY A 1 100 ? 38.762 36.982 36.899 1.00 10.97 454 GLY A C 1
ATOM 1427 O O . GLY A 1 100 ? 38.566 36.622 38.058 1.00 11.17 454 GLY A O 1
ATOM 1431 N N . PRO A 1 101 ? 39.256 36.190 35.941 1.00 10.68 455 PRO A N 1
ATOM 1432 C CA . PRO A 1 101 ? 39.440 34.756 36.195 1.00 10.40 455 PRO A CA 1
ATOM 1433 C C . PRO A 1 101 ? 40.361 34.414 37.348 1.00 12.34 455 PRO A C 1
ATOM 1434 O O . PRO A 1 101 ? 41.443 34.982 37.503 1.00 11.90 455 PRO A O 1
ATOM 1445 N N . LEU A 1 102 ? 39.960 33.399 38.117 1.00 9.54 456 LEU A N 1
ATOM 1446 C CA . LEU A 1 102 ? 40.707 32.972 39.289 1.00 10.56 456 LEU A CA 1
ATOM 1447 C C . LEU A 1 102 ? 42.080 32.405 38.944 1.00 11.48 456 LEU A C 1
ATOM 1448 O O . LEU A 1 102 ? 43.042 32.670 39.675 1.00 12.14 456 LEU A O 1
ATOM 1464 N N . ASN A 1 103 ? 42.189 31.664 37.849 1.00 11.24 457 ASN A N 1
ATOM 1465 C CA . ASN A 1 103 ? 43.491 31.096 37.505 1.00 11.92 457 ASN A CA 1
ATOM 1466 C C . ASN A 1 103 ? 44.512 32.204 37.219 1.00 13.96 457 ASN A C 1
ATOM 1467 O O . ASN A 1 103 ? 45.602 32.192 37.777 1.00 13.43 457 ASN A O 1
ATOM 1478 N N . LYS A 1 104 ? 44.128 33.202 36.433 1.00 12.78 458 LYS A N 1
ATOM 1479 C CA . LYS A 1 104 ? 45.030 34.311 36.119 1.00 13.22 458 LYS A CA 1
ATOM 1480 C C . LYS A 1 104 ? 45.339 35.107 37.381 1.00 13.82 458 LYS A C 1
ATOM 1481 O O . LYS A 1 104 ? 46.486 35.545 37.603 1.00 15.10 458 LYS A O 1
ATOM 1500 N N . TYR A 1 105 ? 44.337 35.303 38.237 1.00 12.21 459 TYR A N 1
ATOM 1501 C CA . TYR A 1 105 ? 44.555 36.074 39.449 1.00 11.65 459 TYR A CA 1
ATOM 1502 C C . TYR A 1 105 ? 45.597 35.406 40.337 1.00 14.66 459 TYR A C 1
ATOM 1503 O O . TYR A 1 105 ? 46.479 36.077 40.848 1.00 14.61 459 TYR A O 1
ATOM 1521 N N . LEU A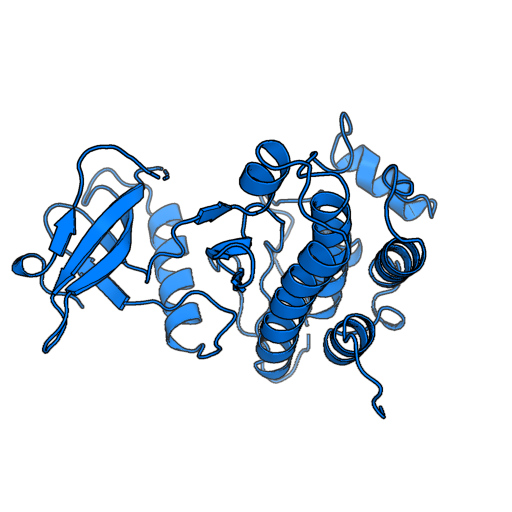 1 106 ? 45.496 34.101 40.534 1.00 13.55 460 LEU A N 1
ATOM 1522 C CA . LEU A 1 106 ? 46.432 33.398 41.408 1.00 14.23 460 LEU A CA 1
ATOM 1523 C C . LEU A 1 106 ? 47.804 33.270 40.774 1.00 19.24 460 LEU A C 1
ATOM 1524 O O . LEU A 1 106 ? 48.789 33.277 41.519 1.00 21.53 460 LEU A O 1
ATOM 1540 N N . GLN A 1 107 ? 47.909 33.256 39.432 1.00 15.21 461 GLN A N 1
ATOM 1541 C CA . GLN A 1 107 ? 49.210 33.277 38.765 1.00 15.00 461 GLN A CA 1
ATOM 1542 C C . GLN A 1 107 ? 49.943 34.575 39.080 1.00 18.31 461 GLN A C 1
ATOM 1543 O O . GLN A 1 107 ? 51.173 34.588 39.191 1.00 18.99 461 GLN A O 1
ATOM 1557 N N . GLN A 1 108 ? 49.197 35.695 39.147 1.00 16.86 462 GLN A N 1
ATOM 1558 C CA . GLN A 1 108 ? 49.746 37.036 39.397 1.00 18.11 462 GLN A CA 1
ATOM 1559 C C . GLN A 1 108 ? 49.823 37.417 40.872 1.00 22.86 462 GLN A C 1
ATOM 1560 O O . GLN A 1 108 ? 50.539 38.382 41.188 1.00 23.35 462 GLN A O 1
ATOM 1574 N N . ASN A 1 109 ? 49.095 36.722 41.761 1.00 18.46 463 ASN A N 1
ATOM 1575 C CA . ASN A 1 109 ? 49.062 36.997 43.211 1.00 18.11 463 ASN A CA 1
ATOM 1576 C C . ASN A 1 109 ? 49.364 35.724 43.970 1.00 24.18 463 ASN A C 1
ATOM 1577 O O . ASN A 1 109 ? 48.469 34.995 44.363 1.00 23.85 463 ASN A O 1
ATOM 1588 N N . ARG A 1 110 ? 50.641 35.462 44.189 1.00 22.15 464 ARG A N 1
ATOM 1589 C CA . ARG A 1 110 ? 51.104 34.220 44.801 1.00 22.49 464 ARG A CA 1
ATOM 1590 C C . ARG A 1 110 ? 51.196 34.242 46.302 1.00 27.66 464 ARG A C 1
ATOM 1591 O O . ARG A 1 110 ? 51.678 33.268 46.872 1.00 29.77 464 ARG A O 1
ATOM 1612 N N . HIS A 1 111 ? 50.704 35.287 46.956 1.00 25.20 465 HIS A N 1
ATOM 1613 C CA . HIS A 1 111 ? 50.743 35.355 48.415 1.00 28.11 465 HIS A CA 1
ATOM 1614 C C . HIS A 1 111 ? 49.341 35.355 48.993 1.00 27.71 465 HIS A C 1
ATOM 1615 O O . HIS A 1 111 ? 49.169 35.639 50.179 1.00 27.64 465 HIS A O 1
ATOM 1629 N N . VAL A 1 112 ? 48.344 34.923 48.194 1.00 20.29 466 VAL A N 1
ATOM 1630 C CA . VAL A 1 112 ? 46.990 34.760 48.699 1.00 17.80 466 VAL A CA 1
ATOM 1631 C C . VAL A 1 112 ? 47.086 33.637 49.716 1.00 20.05 466 VAL A C 1
ATOM 1632 O O . VAL A 1 112 ? 47.617 32.561 49.394 1.00 23.49 466 VAL A O 1
ATOM 1645 N N . LYS A 1 113 ? 46.585 33.860 50.921 1.00 17.57 467 LYS A N 1
ATOM 1646 C CA . LYS A 1 113 ? 46.692 32.893 52.007 1.00 17.95 467 LYS A CA 1
ATOM 1647 C C . LYS A 1 113 ? 45.769 31.716 51.845 1.00 18.87 467 LYS A C 1
ATOM 1648 O O . LYS A 1 113 ? 44.716 31.849 51.247 1.00 16.27 467 LYS A O 1
ATOM 1667 N N . ASP A 1 114 ? 46.142 30.577 52.441 1.00 16.22 468 ASP A N 1
ATOM 1668 C CA . ASP A 1 114 ? 45.333 29.358 52.409 1.00 15.38 468 ASP A CA 1
ATOM 1669 C C . ASP A 1 114 ? 43.882 29.613 52.811 1.00 15.73 468 ASP A C 1
ATOM 1670 O O . ASP A 1 114 ? 42.963 29.150 52.142 1.00 14.28 468 ASP A O 1
ATOM 1679 N N . LYS A 1 115 ? 43.664 30.320 53.920 1.00 14.88 469 LYS A N 1
ATOM 1680 C CA . LYS A 1 115 ? 42.305 30.566 54.400 1.00 15.54 469 LYS A CA 1
ATOM 1681 C C . LYS A 1 115 ? 41.486 31.318 53.335 1.00 15.21 469 LYS A C 1
ATOM 1682 O O . LYS A 1 115 ? 40.285 3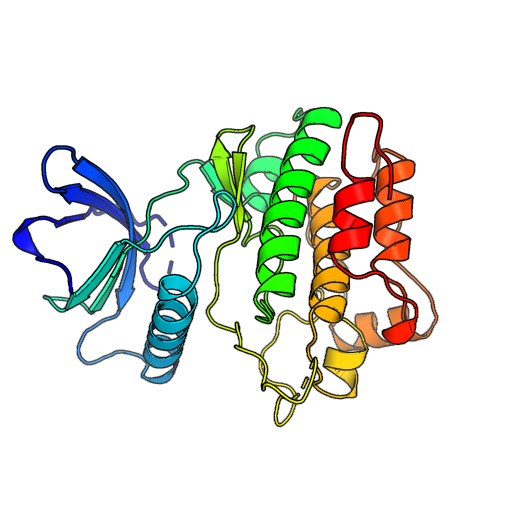1.082 53.196 1.00 13.91 469 LYS A O 1
ATOM 1701 N N . ASN A 1 116 ? 42.139 32.226 52.595 1.00 13.99 470 ASN A N 1
ATOM 1702 C CA . ASN A 1 116 ? 41.497 33.011 51.553 1.00 11.93 470 ASN A CA 1
ATOM 1703 C C . ASN A 1 116 ? 41.179 32.125 50.347 1.00 12.53 470 ASN A C 1
ATOM 1704 O O . ASN A 1 116 ? 40.064 32.244 49.809 1.00 11.70 470 ASN A O 1
ATOM 1715 N N . ILE A 1 117 ? 42.061 31.219 49.967 1.00 11.50 471 ILE A N 1
ATOM 1716 C CA . ILE A 1 117 ? 41.751 30.312 48.864 1.00 10.01 471 ILE A CA 1
ATOM 1717 C C . ILE A 1 117 ? 40.597 29.399 49.272 1.00 11.65 471 ILE A C 1
ATOM 1718 O O . ILE A 1 117 ? 39.677 29.168 48.474 1.00 10.34 471 ILE A O 1
ATOM 1734 N N . ILE A 1 118 ? 40.598 28.892 50.529 1.00 11.06 472 ILE A N 1
ATOM 1735 C CA . ILE A 1 118 ? 39.497 28.041 51.001 1.00 10.00 472 ILE A CA 1
ATOM 1736 C C . ILE A 1 118 ? 38.173 28.815 50.964 1.00 10.80 472 ILE A C 1
ATOM 1737 O O . ILE A 1 118 ? 37.156 28.283 50.531 1.00 11.03 472 ILE A O 1
ATOM 1753 N N . GLU A 1 119 ? 38.204 30.091 51.367 1.00 10.28 473 GLU A N 1
ATOM 1754 C CA . GLU A 1 119 ? 37.010 30.925 51.331 1.00 10.77 473 GLU A CA 1
ATOM 1755 C C . GLU A 1 119 ? 36.435 30.999 49.922 1.00 11.42 473 GLU A C 1
ATOM 1756 O O . GLU A 1 119 ? 35.227 30.830 49.713 1.00 10.69 473 GLU A O 1
ATOM 1768 N N . LEU A 1 120 ? 37.296 31.219 48.932 1.00 9.47 474 LEU A N 1
ATOM 1769 C CA . LEU A 1 120 ? 36.873 31.349 47.545 1.00 9.04 474 LEU A CA 1
ATOM 1770 C C . LEU A 1 120 ? 36.326 30.061 46.989 1.00 10.14 474 LEU A C 1
ATOM 1771 O O . LEU A 1 120 ? 35.282 30.046 46.328 1.00 9.28 474 LEU A O 1
ATOM 1787 N N . VAL A 1 121 ? 37.023 28.945 47.231 1.00 9.47 475 VAL A N 1
ATOM 1788 C CA . VAL A 1 121 ? 36.496 27.686 46.709 1.00 9.13 475 VAL A CA 1
ATOM 1789 C C . VAL A 1 121 ? 35.247 27.252 47.495 1.00 8.62 475 VAL A C 1
ATOM 1790 O O . VAL A 1 121 ? 34.365 26.642 46.910 1.00 8.40 475 VAL A O 1
ATOM 1803 N N . HIS A 1 122 ? 35.127 27.647 48.773 1.00 9.09 476 HIS A N 1
ATOM 1804 C CA . HIS A 1 122 ? 33.881 27.417 49.507 1.00 8.75 476 HIS A CA 1
ATOM 1805 C C . HIS A 1 122 ? 32.705 28.168 48.856 1.00 8.88 476 HIS A C 1
ATOM 1806 O O . HIS A 1 122 ? 31.613 27.600 48.676 1.00 9.25 476 HIS A O 1
ATOM 1821 N N . GLN A 1 123 ? 32.931 29.410 48.425 1.00 8.57 477 GLN A N 1
ATOM 1822 C CA . GLN A 1 123 ? 31.893 30.174 47.729 1.00 8.52 477 GLN A CA 1
ATOM 1823 C C . GLN A 1 123 ? 31.488 29.486 46.434 1.00 8.13 477 GLN A C 1
ATOM 1824 O O . GLN A 1 123 ? 30.296 29.353 46.115 1.00 8.48 477 GLN A O 1
ATOM 1838 N N . VAL A 1 124 ? 32.477 28.973 45.674 1.00 7.81 478 VAL A N 1
ATOM 1839 C CA . VAL A 1 124 ? 32.133 28.219 44.468 1.00 7.65 478 VAL A CA 1
ATOM 1840 C C . VAL A 1 124 ? 31.276 26.988 44.859 1.00 8.32 478 VAL A C 1
ATOM 1841 O O . VAL A 1 124 ? 30.287 26.687 44.188 1.00 8.27 478 VAL A O 1
ATOM 1854 N N . SER A 1 125 ? 31.630 26.300 45.968 1.00 7.74 479 SER A N 1
ATOM 1855 C CA . SER A 1 125 ? 30.836 25.130 46.378 1.00 7.23 479 SER A CA 1
ATOM 1856 C C . SER A 1 125 ? 29.431 25.506 46.802 1.00 8.69 479 SER A C 1
ATOM 1857 O O . SER A 1 125 ? 28.516 24.716 46.599 1.00 8.83 479 SER A O 1
ATOM 1865 N N . MET A 1 126 ? 29.223 26.725 47.339 1.00 7.95 480 MET A N 1
ATOM 1866 C CA . MET A 1 126 ? 27.888 27.166 47.681 1.00 8.78 480 MET A CA 1
ATOM 1867 C C . MET A 1 126 ? 27.064 27.461 46.426 1.00 9.60 480 MET A C 1
ATOM 1868 O O . MET A 1 126 ? 25.895 27.077 46.328 1.00 9.72 480 MET A O 1
ATOM 1882 N N . GLY A 1 127 ? 27.685 28.076 45.423 1.00 8.07 481 GLY A N 1
ATOM 1883 C CA . GLY A 1 127 ? 27.006 28.293 44.147 1.00 7.76 481 GLY A CA 1
ATOM 1884 C C . GLY A 1 127 ? 26.646 26.993 43.465 1.00 8.04 481 GLY A C 1
ATOM 1885 O O . GLY A 1 127 ? 25.558 26.832 42.899 1.00 8.37 481 GLY A O 1
ATOM 1889 N N . MET A 1 128 ? 27.569 26.017 43.565 1.00 7.71 482 MET A N 1
ATOM 1890 C CA . MET A 1 128 ? 27.328 24.709 42.931 1.00 6.96 482 MET A CA 1
ATOM 1891 C C . MET A 1 128 ? 26.319 23.858 43.725 1.00 8.62 482 MET A C 1
ATOM 1892 O O . MET A 1 128 ? 25.575 23.110 43.108 1.00 8.59 482 MET A O 1
ATOM 1906 N N . LYS A 1 129 ? 26.264 23.983 45.032 1.00 8.34 483 LYS A N 1
ATOM 1907 C CA . LYS A 1 129 ? 25.219 23.328 45.834 1.00 8.14 483 LYS A CA 1
ATOM 1908 C C . LYS A 1 129 ? 23.854 23.874 45.387 1.00 9.66 483 LYS A C 1
ATOM 1909 O O . LYS A 1 129 ? 22.925 23.104 45.197 1.00 9.07 483 LYS A O 1
ATOM 1928 N N . TYR A 1 130 ? 23.744 25.181 45.156 1.00 9.58 484 TYR A N 1
ATOM 1929 C CA . TYR A 1 130 ? 22.525 25.771 44.612 1.00 9.15 484 TYR A CA 1
ATOM 1930 C C . TYR A 1 130 ? 22.223 25.230 43.197 1.00 10.54 484 TYR A C 1
ATOM 1931 O O . TYR A 1 130 ? 21.057 24.885 42.879 1.00 9.58 484 TYR A O 1
ATOM 1949 N N . LEU A 1 131 ? 23.239 25.181 42.329 1.00 8.60 485 LEU A N 1
ATOM 1950 C CA . LEU A 1 131 ? 23.021 24.667 40.987 1.00 8.74 485 LEU A CA 1
ATOM 1951 C C . LEU A 1 131 ? 22.521 23.230 41.029 1.00 9.24 485 LEU A C 1
ATOM 1952 O O . LEU A 1 131 ? 21.603 22.853 40.289 1.00 10.40 485 LEU A O 1
ATOM 1968 N N . GLU A 1 132 ? 23.107 22.413 41.890 1.00 8.47 486 GLU A N 1
ATOM 1969 C CA . GLU A 1 132 ? 22.717 21.008 42.043 1.00 9.42 486 GLU A CA 1
ATOM 1970 C C . GLU A 1 132 ? 21.284 20.907 42.544 1.00 10.78 486 GLU A C 1
ATOM 1971 O O . GLU A 1 132 ? 20.492 20.127 41.989 1.00 11.02 486 GLU A O 1
ATOM 1983 N N . GLU A 1 133 ? 20.913 21.722 43.537 1.00 10.83 487 GLU A N 1
ATOM 1984 C CA . GLU A 1 133 ? 19.528 21.743 44.056 1.00 12.64 487 GLU A CA 1
ATOM 1985 C C . GLU A 1 133 ? 18.540 22.132 42.962 1.00 12.26 487 GLU A C 1
ATOM 1986 O O . GLU A 1 133 ? 17.378 21.721 42.990 1.00 13.60 487 GLU A O 1
ATOM 1998 N N . SER A 1 134 ? 18.988 23.015 42.058 1.00 10.24 488 SER A N 1
ATOM 1999 C CA . SER A 1 134 ? 18.222 23.522 40.927 1.00 11.02 488 SER A CA 1
ATOM 2000 C C . SER A 1 134 ? 18.199 22.546 39.771 1.00 11.77 488 SER A C 1
ATOM 2001 O O . SER A 1 134 ? 17.492 22.767 38.798 1.00 12.27 488 SER A O 1
ATOM 2009 N N . ASN A 1 135 ? 18.982 21.474 39.850 1.00 10.23 489 ASN A N 1
ATOM 2010 C CA . ASN A 1 135 ? 19.070 20.445 38.829 1.00 11.62 489 ASN A CA 1
ATOM 2011 C C . ASN A 1 135 ? 19.519 20.976 37.486 1.00 9.58 489 ASN A C 1
ATOM 2012 O O . ASN A 1 135 ? 19.008 20.568 36.442 1.00 10.96 489 ASN A O 1
ATOM 2023 N N . PHE A 1 136 ? 20.581 21.782 37.511 1.00 8.96 490 PHE A N 1
ATOM 2024 C CA . PHE A 1 136 ? 21.328 22.159 36.329 1.00 8.43 490 PHE A CA 1
ATOM 2025 C C . PHE A 1 136 ? 22.719 21.569 36.478 1.00 8.53 490 PHE A C 1
ATOM 2026 O O . PHE A 1 136 ? 23.278 21.575 37.586 1.00 9.34 490 PHE A O 1
ATOM 2043 N N . VAL A 1 137 ? 23.298 21.163 35.387 1.00 8.28 491 VAL A N 1
ATOM 2044 C CA . VAL A 1 137 ? 24.701 20.748 35.334 1.00 8.01 491 VAL A CA 1
ATOM 2045 C C . VAL A 1 137 ? 25.463 21.846 34.627 1.00 8.39 491 VAL A C 1
ATOM 2046 O O . VAL A 1 137 ? 24.973 22.410 33.644 1.00 9.13 491 VAL A O 1
ATOM 2059 N N . HIS A 1 138 ? 26.659 22.190 35.119 1.00 7.72 492 HIS A N 1
ATOM 2060 C CA . HIS A 1 138 ? 27.475 23.276 34.570 1.00 7.28 492 HIS A CA 1
ATOM 2061 C C . HIS A 1 138 ? 28.275 22.857 33.340 1.00 7.96 492 HIS A C 1
ATOM 2062 O O . HIS A 1 138 ? 28.212 23.513 32.314 1.00 8.00 492 HIS A O 1
ATOM 2076 N N . ARG A 1 139 ? 29.042 21.790 33.469 1.00 7.25 493 ARG A N 1
ATOM 2077 C CA . ARG A 1 139 ? 29.790 21.159 32.368 1.00 7.67 493 ARG A CA 1
ATOM 2078 C C . ARG A 1 139 ? 30.988 21.966 31.882 1.00 8.75 493 ARG A C 1
ATOM 2079 O O . ARG A 1 139 ? 31.597 21.583 30.889 1.00 9.30 493 ARG A O 1
ATOM 2100 N N . ASP A 1 140 ? 31.426 22.989 32.605 1.00 8.07 494 ASP A N 1
ATOM 2101 C CA . ASP A 1 140 ? 32.693 23.627 32.267 1.00 8.99 494 ASP A CA 1
ATOM 2102 C C . ASP A 1 140 ? 33.265 24.274 33.525 1.00 8.68 494 ASP A C 1
ATOM 2103 O O . ASP A 1 140 ? 33.729 25.418 33.511 1.00 9.71 494 ASP A O 1
ATOM 2112 N N . LEU A 1 141 ? 33.274 23.553 34.619 1.00 8.15 495 LEU A N 1
ATOM 2113 C CA . LEU A 1 141 ? 33.656 24.094 35.907 1.00 8.46 495 LEU A CA 1
ATOM 2114 C C . LEU A 1 141 ? 35.173 24.000 36.091 1.00 11.29 495 LEU A C 1
ATOM 2115 O O . LEU A 1 141 ? 35.723 22.959 36.475 1.00 17.11 495 LEU A O 1
ATOM 2131 N N . ALA A 1 142 ? 35.847 25.100 35.934 1.00 8.51 496 ALA A N 1
ATOM 2132 C CA . ALA A 1 142 ? 37.298 25.211 35.911 1.00 8.30 496 ALA A CA 1
ATOM 2133 C C . ALA A 1 142 ? 37.659 26.555 36.534 1.00 8.43 496 ALA A C 1
ATOM 2134 O O . ALA A 1 142 ? 36.840 27.490 36.529 1.00 8.59 496 ALA A O 1
ATOM 2141 N N . ALA A 1 143 ? 38.895 26.708 36.986 1.00 8.24 497 ALA A N 1
ATOM 2142 C CA . ALA A 1 143 ? 39.300 27.968 37.606 1.00 7.85 497 ALA A CA 1
ATOM 2143 C C . ALA A 1 143 ? 39.175 29.153 36.659 1.00 8.62 497 ALA A C 1
ATOM 2144 O O . ALA A 1 143 ? 38.869 30.244 37.133 1.00 9.69 497 ALA A O 1
ATOM 2151 N N . ARG A 1 144 ? 39.378 28.966 35.354 1.00 8.45 498 ARG A N 1
ATOM 2152 C CA . ARG A 1 144 ? 39.211 30.050 34.372 1.00 9.08 498 ARG A CA 1
ATOM 2153 C C . ARG A 1 144 ? 37.769 30.599 34.352 1.00 10.50 498 ARG A C 1
ATOM 2154 O O . ARG A 1 144 ? 37.567 31.732 33.916 1.00 11.34 498 ARG A O 1
ATOM 2175 N N . ASN A 1 145 ? 36.787 29.811 34.824 1.00 9.05 499 ASN A N 1
ATOM 2176 C CA . ASN A 1 145 ? 35.381 30.204 34.828 1.00 9.36 499 ASN A CA 1
ATOM 2177 C C . ASN A 1 145 ? 34.918 30.601 36.197 1.00 10.85 499 ASN A C 1
ATOM 2178 O O . ASN A 1 145 ? 33.727 30.942 36.319 1.00 13.34 499 ASN A O 1
ATOM 2189 N N . VAL A 1 146 ? 35.807 30.766 37.154 1.00 8.16 500 VAL A N 1
ATOM 2190 C CA . VAL A 1 146 ? 35.475 31.399 38.424 1.00 7.96 500 VAL A CA 1
ATOM 2191 C C . VAL A 1 146 ? 35.977 32.840 38.307 1.00 9.25 500 VAL A C 1
ATOM 2192 O O . VAL A 1 146 ? 37.168 33.033 38.039 1.00 9.08 500 VAL A O 1
ATOM 2205 N N . LEU A 1 147 ? 35.085 33.820 38.412 1.00 7.68 501 LEU A N 1
ATOM 2206 C CA . LEU A 1 147 ? 35.440 35.214 38.263 1.00 8.53 501 LEU A CA 1
ATOM 2207 C C . LEU A 1 147 ? 35.377 35.906 39.603 1.00 8.86 501 LEU A C 1
ATOM 2208 O O . LEU A 1 147 ? 34.432 35.707 40.370 1.00 9.76 501 LEU A O 1
ATOM 2224 N N . LEU A 1 148 ? 36.380 36.710 39.909 1.00 8.83 502 LEU A N 1
ATOM 2225 C CA . LEU A 1 148 ? 36.432 37.355 41.209 1.00 8.71 502 LEU A CA 1
ATOM 2226 C C . LEU A 1 148 ? 35.806 38.737 41.185 1.00 9.84 502 LEU A C 1
ATOM 2227 O O . LEU A 1 148 ? 36.161 39.583 40.368 1.00 10.33 502 LEU A O 1
ATOM 2243 N N . VAL A 1 149 ? 34.907 38.974 42.137 1.00 9.57 503 VAL A N 1
ATOM 2244 C CA . VAL A 1 149 ? 34.280 40.274 42.387 1.00 9.62 503 VAL A CA 1
ATOM 2245 C C . VAL A 1 149 ? 35.293 41.101 43.146 1.00 11.95 503 VAL A C 1
ATOM 2246 O O . VAL A 1 149 ? 35.543 42.264 42.831 1.00 12.09 503 VAL A O 1
ATOM 2259 N N . THR A 1 150 ? 35.819 40.502 44.208 1.00 11.15 504 THR A N 1
ATOM 2260 C CA . THR A 1 150 ? 36.917 41.008 45.037 1.00 10.50 504 THR A CA 1
ATOM 2261 C C . THR A 1 150 ? 37.811 39.828 45.344 1.00 12.18 504 THR A C 1
ATOM 2262 O O . THR A 1 150 ? 37.457 38.680 45.012 1.00 11.15 504 THR A O 1
ATOM 2273 N N . GLN A 1 151 ? 38.900 40.069 46.102 1.00 12.92 505 GLN A N 1
ATOM 2274 C CA . GLN A 1 151 ? 39.759 38.970 46.493 1.00 14.50 505 GLN A CA 1
ATOM 2275 C C . GLN A 1 151 ? 39.068 38.055 47.507 1.00 12.95 505 GLN A C 1
ATOM 2276 O O . GLN A 1 151 ? 39.591 36.968 47.739 1.00 13.56 505 GLN A O 1
ATOM 2290 N N . HIS A 1 152 ? 37.910 38.436 48.055 1.00 12.42 506 HIS A N 1
ATOM 2291 C CA . HIS A 1 152 ? 37.165 37.620 48.996 1.00 11.53 506 HIS A CA 1
ATOM 2292 C C . HIS A 1 152 ? 35.778 37.250 48.500 1.00 12.94 506 HIS A C 1
ATOM 2293 O O . HIS A 1 152 ? 34.922 36.931 49.316 1.00 12.76 506 HIS A O 1
ATOM 2307 N N . TYR A 1 153 ? 35.531 37.313 47.186 1.00 10.95 507 TYR A N 1
ATOM 2308 C CA . TYR A 1 153 ? 34.192 37.027 46.677 1.00 10.07 507 TYR A CA 1
ATOM 2309 C C . TYR A 1 153 ? 34.273 36.510 45.247 1.00 9.67 507 TYR A C 1
ATOM 2310 O O . TYR A 1 153 ? 34.554 37.270 44.314 1.00 10.54 507 TYR A O 1
ATOM 2328 N N . ALA A 1 154 ? 34.028 35.209 45.091 1.00 8.87 508 ALA A N 1
ATOM 2329 C CA . ALA A 1 154 ? 34.043 34.493 43.818 1.00 8.86 508 ALA A CA 1
ATOM 2330 C C . ALA A 1 154 ? 32.666 34.236 43.309 1.00 9.18 508 ALA A C 1
ATOM 2331 O O . ALA A 1 154 ? 31.758 33.943 44.083 1.00 9.67 508 ALA A O 1
ATOM 2338 N N . LYS A 1 155 ? 32.538 34.201 41.969 1.00 8.68 509 LYS A N 1
ATOM 2339 C CA . LYS A 1 155 ? 31.297 33.830 41.293 1.00 8.62 509 LYS A CA 1
ATOM 2340 C C . LYS A 1 155 ? 31.599 32.836 40.163 1.00 10.26 509 LYS A C 1
ATOM 2341 O O . LYS A 1 155 ? 32.626 32.927 39.493 1.00 10.26 509 LYS A O 1
ATOM 2360 N N . ILE A 1 156 ? 30.679 31.929 39.909 1.00 7.84 510 ILE A N 1
ATOM 2361 C CA . ILE A 1 156 ? 30.756 30.958 38.810 1.00 7.30 510 ILE A CA 1
ATOM 2362 C C . ILE A 1 156 ? 30.209 31.647 37.575 1.00 8.74 510 ILE A C 1
ATOM 2363 O O . ILE A 1 156 ? 29.153 32.293 37.596 1.00 8.27 510 ILE A O 1
ATOM 2379 N N . SER A 1 157 ? 30.884 31.403 36.456 1.00 8.17 511 SER A N 1
ATOM 2380 C CA . SER A 1 157 ? 30.527 31.977 35.167 1.00 8.28 511 SER A CA 1
ATOM 2381 C C . SER A 1 157 ? 30.526 30.876 34.095 1.00 8.17 511 SER A C 1
ATOM 2382 O O . SER A 1 157 ? 30.824 29.711 34.373 1.00 9.10 511 SER A O 1
ATOM 2390 N N . ASP A 1 158 ? 30.269 31.273 32.869 1.00 8.17 512 ASP A N 1
ATOM 2391 C CA . ASP A 1 158 ? 30.380 30.475 31.635 1.00 8.29 512 ASP A CA 1
ATOM 2392 C C . ASP A 1 158 ? 29.455 29.260 31.662 1.00 9.45 512 ASP A C 1
ATOM 2393 O O . ASP A 1 158 ? 29.877 28.122 31.883 1.00 9.64 512 ASP A O 1
ATOM 2402 N N . PHE A 1 159 ? 28.214 29.537 31.371 1.00 8.80 513 PHE A N 1
ATOM 2403 C CA . PHE A 1 159 ? 27.143 28.518 31.353 1.00 8.62 513 PHE A CA 1
ATOM 2404 C C . PHE A 1 159 ? 26.813 28.096 29.897 1.00 10.56 513 PHE A C 1
ATOM 2405 O O . PHE A 1 159 ? 25.761 27.526 29.661 1.00 10.12 513 PHE A O 1
ATOM 2422 N N . GLY A 1 160 ? 27.748 28.253 28.955 1.00 9.85 514 GLY A N 1
ATOM 2423 C CA . GLY A 1 160 ? 27.524 27.871 27.573 1.00 10.37 514 GLY A CA 1
ATOM 2424 C C . GLY A 1 160 ? 27.295 26.407 27.316 1.00 13.01 514 GLY A C 1
ATOM 2425 O O . GLY A 1 160 ? 26.642 26.065 26.337 1.00 14.07 514 GLY A O 1
ATOM 2429 N N . LEU A 1 161 ? 27.817 25.537 28.147 1.00 10.13 515 LEU A N 1
ATOM 2430 C CA . LEU A 1 161 ? 27.611 24.074 28.023 1.00 9.72 515 LEU A CA 1
ATOM 2431 C C . LEU A 1 161 ? 26.606 23.561 29.063 1.00 10.67 515 LEU A C 1
ATOM 2432 O O . LEU A 1 161 ? 26.385 22.337 29.132 1.00 10.76 515 LEU A O 1
ATOM 2448 N N A SER A 1 162 ? 25.981 24.455 29.849 0.25 7.80 516 SER A N 1
ATOM 2449 N N B SER A 1 162 ? 26.031 24.446 29.880 0.25 8.14 516 SER A N 1
ATOM 2450 N N C SER A 1 162 ? 26.010 24.456 29.870 0.50 8.93 516 SER A N 1
ATOM 2451 C CA A SER A 1 162 ? 25.133 24.053 30.954 0.25 7.39 516 SER A CA 1
ATOM 2452 C CA B SER A 1 162 ? 25.161 24.035 30.964 0.25 7.73 516 SER A CA 1
ATOM 2453 C CA C SER A 1 162 ? 25.139 24.057 30.957 0.50 8.62 516 SER A CA 1
ATOM 2454 C C A SER A 1 162 ? 23.765 23.580 30.510 0.25 11.01 516 SER A C 1
ATOM 2455 C C B SER A 1 162 ? 23.814 23.526 30.474 0.25 11.35 516 SER A C 1
ATOM 2456 C C C SER A 1 162 ? 23.854 23.469 30.435 0.50 9.39 516 SER A C 1
ATOM 2457 O O A SER A 1 162 ? 23.163 24.154 29.603 0.25 10.06 516 SER A O 1
ATOM 2458 O O B SER A 1 162 ? 23.284 24.017 29.481 0.25 11.22 516 SER A O 1
ATOM 2459 O O C SER A 1 162 ? 23.429 23.803 29.338 0.50 9.13 516 SER A O 1
ATOM 2481 N N . LYS A 1 163 ? 23.248 22.560 31.210 1.00 9.22 517 LYS A N 1
ATOM 2482 C CA . LYS A 1 163 ? 22.000 21.903 30.839 1.00 9.47 517 LYS A CA 1
ATOM 2483 C C . LYS A 1 163 ? 21.071 21.803 32.001 1.00 10.79 517 LYS A C 1
ATOM 2484 O O . LYS A 1 163 ? 21.487 21.484 33.109 1.00 10.59 517 LYS A O 1
ATOM 2505 N N . ALA A 1 164 ? 19.780 21.991 31.738 1.00 10.75 518 ALA A N 1
ATOM 2506 C CA . ALA A 1 164 ? 18.712 21.756 32.705 1.00 10.64 518 ALA A CA 1
ATOM 2507 C C . ALA A 1 164 ? 18.367 20.282 32.654 1.00 10.82 518 ALA A C 1
ATOM 2508 O O . ALA A 1 164 ? 18.070 19.759 31.571 1.00 12.94 518 ALA A O 1
ATOM 2515 N N . LEU A 1 165 ? 18.489 19.560 33.767 1.00 9.49 519 LEU A N 1
ATOM 2516 C CA . LEU A 1 165 ? 18.243 18.137 33.754 1.00 8.77 519 LEU A CA 1
ATOM 2517 C C . LEU A 1 165 ? 16.780 17.800 33.569 1.00 8.90 519 LEU A C 1
ATOM 2518 O O . LEU A 1 165 ? 15.904 18.516 34.048 1.00 10.72 519 LEU A O 1
ATOM 2534 N N . ARG A 1 166 ? 16.521 16.703 32.888 1.00 9.70 520 ARG A N 1
ATOM 2535 C CA . ARG A 1 166 ? 15.157 16.205 32.757 1.00 10.87 520 ARG A CA 1
ATOM 2536 C C . ARG A 1 166 ? 14.589 15.857 34.112 1.00 11.92 520 ARG A C 1
ATOM 2537 O O . ARG A 1 166 ? 15.328 15.458 35.007 1.00 11.52 520 ARG A O 1
ATOM 2558 N N . ALA A 1 167 ? 13.268 15.905 34.267 1.00 10.58 521 ALA A N 1
ATOM 2559 C CA . ALA A 1 167 ? 12.670 15.601 35.569 1.00 11.38 521 ALA A CA 1
ATOM 2560 C C . ALA A 1 167 ? 12.881 14.181 36.026 1.00 13.76 521 ALA A C 1
ATOM 2561 O O . ALA A 1 167 ? 12.679 13.920 37.206 1.00 15.46 521 ALA A O 1
ATOM 2568 N N . ASP A 1 168 ? 13.092 13.244 35.118 1.00 12.09 522 ASP A N 1
ATOM 2569 C CA . ASP A 1 168 ? 13.172 11.844 35.491 1.00 12.36 522 ASP A CA 1
ATOM 2570 C C . ASP A 1 168 ? 14.603 11.291 35.515 1.00 13.99 522 ASP A C 1
ATOM 2571 O O . ASP A 1 168 ? 14.755 10.071 35.701 1.00 14.97 522 ASP A O 1
ATOM 2580 N N . GLU A 1 169 ? 15.634 12.119 35.322 1.00 12.66 523 GLU A N 1
ATOM 2581 C CA . GLU A 1 169 ? 17.006 11.622 35.355 1.00 12.76 523 GLU A CA 1
ATOM 2582 C C . GLU A 1 169 ? 17.872 12.579 36.110 1.00 14.35 523 GLU A C 1
ATOM 2583 O O . GLU A 1 1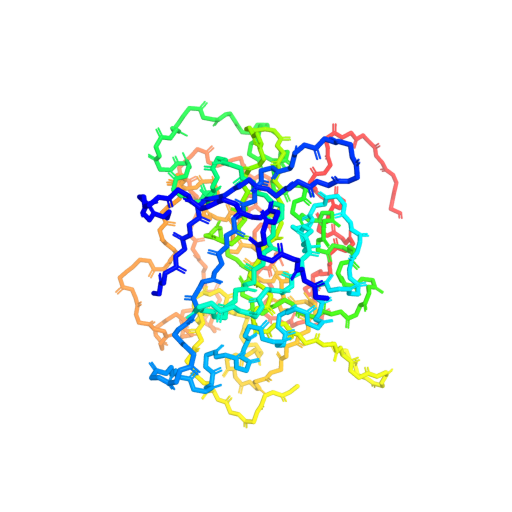69 ? 17.601 13.768 36.145 1.00 13.35 523 GLU A O 1
ATOM 2595 N N . ASN A 1 170 ? 18.986 12.080 36.627 1.00 12.53 524 ASN A N 1
ATOM 2596 C CA . ASN A 1 170 ? 19.947 12.938 37.309 1.00 12.04 524 ASN A CA 1
ATOM 2597 C C . ASN A 1 170 ? 21.151 13.230 36.411 1.00 11.22 524 ASN A C 1
ATOM 2598 O O . ASN A 1 170 ? 22.130 13.799 36.905 1.00 12.12 524 ASN A O 1
ATOM 2641 N N . LYS A 1 173 ? 22.646 13.279 28.929 1.00 12.59 527 LYS A N 1
ATOM 2642 C CA . LYS A 1 173 ? 23.374 12.378 28.042 1.00 12.85 527 LYS A CA 1
ATOM 2643 C C . LYS A 1 173 ? 23.708 13.084 26.734 1.00 15.50 527 LYS A C 1
ATOM 2644 O O . LYS A 1 173 ? 22.801 13.468 25.996 1.00 16.35 527 LYS A O 1
ATOM 2663 N N . ALA A 1 174 ? 25.002 13.279 26.442 1.00 13.99 528 ALA A N 1
ATOM 2664 C CA . ALA A 1 174 ? 25.414 13.887 25.175 1.00 17.15 528 ALA A CA 1
ATOM 2665 C C . ALA A 1 174 ? 25.442 12.768 24.139 1.00 22.66 528 ALA A C 1
ATOM 2666 O O . ALA A 1 174 ? 25.547 11.593 24.490 1.00 20.59 528 ALA A O 1
ATOM 2673 N N . GLN A 1 175 ? 25.262 13.107 22.875 1.00 25.49 529 GLN A N 1
ATOM 2674 C CA . GLN A 1 175 ? 25.215 12.099 21.795 1.00 27.45 529 GLN A CA 1
ATOM 2675 C C . GLN A 1 175 ? 26.533 11.306 21.664 1.00 29.92 529 GLN A C 1
ATOM 2676 O O . GLN A 1 175 ? 26.539 10.086 21.453 1.00 28.57 529 GLN A O 1
ATOM 2690 N N . THR A 1 176 ? 27.639 12.017 21.777 1.00 25.53 530 THR A N 1
ATOM 2691 C CA . THR A 1 176 ? 28.993 11.494 21.689 1.00 24.00 530 THR A CA 1
ATOM 2692 C C . THR A 1 176 ? 29.919 12.566 22.257 1.00 25.77 530 THR A C 1
ATOM 2693 O O . THR A 1 176 ? 29.443 13.578 22.788 1.00 22.78 530 THR A O 1
ATOM 2704 N N . HIS A 1 177 ? 31.222 12.359 22.144 1.00 25.66 531 HIS A N 1
ATOM 2705 C CA . HIS A 1 177 ? 32.197 13.347 22.601 1.00 26.95 531 HIS A CA 1
ATOM 2706 C C . HIS A 1 177 ? 32.274 14.505 21.604 1.00 27.68 531 HIS A C 1
ATOM 2707 O O . HIS A 1 177 ? 32.365 14.268 20.407 1.00 26.12 531 HIS A O 1
ATOM 2721 N N . GLY A 1 178 ? 32.214 15.742 22.104 1.00 23.27 532 GLY A N 1
ATOM 2722 C CA . GLY A 1 178 ? 32.338 16.942 21.291 1.00 23.08 532 GLY A CA 1
ATOM 2723 C C . GLY A 1 178 ? 33.733 17.484 21.499 1.00 22.38 532 GLY A C 1
ATOM 2724 O O . GLY A 1 178 ? 34.652 16.699 21.739 1.00 27.23 532 GLY A O 1
ATOM 2728 N N . LYS A 1 179 ? 33.897 18.808 21.517 1.00 18.30 533 LYS A N 1
ATOM 2729 C CA . LYS A 1 179 ? 35.189 19.425 21.849 1.00 16.03 533 LYS A CA 1
ATOM 2730 C C . LYS A 1 179 ? 34.986 19.899 23.250 1.00 15.10 533 LYS A C 1
ATOM 2731 O O . LYS A 1 179 ? 34.201 20.808 23.499 1.00 13.26 533 LYS A O 1
ATOM 2750 N N . TRP A 1 180 ? 35.611 19.196 24.183 1.00 14.28 534 TRP A N 1
ATOM 2751 C CA . TRP A 1 180 ? 35.341 19.347 25.594 1.00 13.13 534 TRP A CA 1
ATOM 2752 C C . TRP A 1 180 ? 36.573 19.648 26.413 1.00 12.19 534 TRP A C 1
ATOM 2753 O O . TRP A 1 180 ? 37.673 19.269 26.034 1.00 12.65 534 TRP A O 1
ATOM 2774 N N . PRO A 1 181 ? 36.351 20.225 27.605 1.00 10.75 535 PRO A N 1
ATOM 2775 C CA . PRO A 1 181 ? 37.480 20.457 28.556 1.00 10.51 535 PRO A CA 1
ATOM 2776 C C . PRO A 1 181 ? 37.752 19.136 29.302 1.00 11.36 535 PRO A C 1
ATOM 2777 O O . PRO A 1 181 ? 37.484 18.987 30.513 1.00 10.27 535 PRO A O 1
ATOM 2788 N N . VAL A 1 182 ? 38.272 18.167 28.581 1.00 10.49 536 VAL A N 1
ATOM 2789 C CA A VAL A 1 182 ? 38.426 16.810 29.083 0.50 9.58 536 VAL A CA 1
ATOM 2790 C CA B VAL A 1 182 ? 38.438 16.801 29.062 0.50 11.09 536 VAL A CA 1
ATOM 2791 C C . VAL A 1 182 ? 39.243 16.699 30.354 1.00 10.73 536 VAL A C 1
ATOM 2792 O O . VAL A 1 182 ? 38.936 15.827 31.191 1.00 9.60 536 VAL A O 1
ATOM 2815 N N . LYS A 1 183 ? 40.237 17.554 30.547 1.00 10.02 537 LYS A N 1
ATOM 2816 C CA . LYS A 1 183 ? 41.051 17.488 31.774 1.00 8.46 537 LYS A CA 1
ATOM 2817 C C . LYS A 1 183 ? 40.232 17.841 33.023 1.00 8.84 537 LYS A C 1
ATOM 2818 O O . LYS A 1 183 ? 40.649 17.538 34.146 1.00 8.44 537 LYS A O 1
ATOM 2837 N N . TRP A 1 184 ? 39.033 18.437 32.868 1.00 8.04 538 TRP A N 1
ATOM 2838 C CA . TRP A 1 184 ? 38.151 18.742 33.982 1.00 7.85 538 TRP A CA 1
ATOM 2839 C C . TRP A 1 184 ? 37.004 17.758 34.097 1.00 8.49 538 TRP A C 1
ATOM 2840 O O . TRP A 1 184 ? 36.198 17.867 35.045 1.00 9.22 538 TRP A O 1
ATOM 2861 N N . TYR A 1 185 ? 36.902 16.794 33.209 1.00 8.71 539 TYR A N 1
ATOM 2862 C CA . TYR A 1 185 ? 35.747 15.920 33.195 1.00 8.30 539 TYR A CA 1
ATOM 2863 C C . TYR A 1 185 ? 35.934 14.619 33.915 1.00 9.67 539 TYR A C 1
ATOM 2864 O O . TYR A 1 185 ? 36.991 13.985 33.883 1.00 10.59 539 TYR A O 1
ATOM 2882 N N . ALA A 1 186 ? 34.844 14.164 34.515 1.00 9.18 540 ALA A N 1
ATOM 2883 C CA . ALA A 1 186 ? 34.827 12.911 35.209 1.00 8.98 540 ALA A CA 1
ATOM 2884 C C . ALA A 1 186 ? 34.900 11.740 34.223 1.00 10.75 540 ALA A C 1
ATOM 2885 O O . ALA A 1 186 ? 34.465 11.849 33.080 1.00 10.28 540 ALA A O 1
ATOM 2892 N N . PRO A 1 187 ? 35.302 10.547 34.686 1.00 10.29 541 PRO A N 1
ATOM 2893 C CA . PRO A 1 187 ? 35.398 9.406 33.771 1.00 10.59 541 PRO A CA 1
ATOM 2894 C C . PRO A 1 187 ? 34.071 9.050 33.123 1.00 11.71 541 PRO A C 1
ATOM 2895 O O . PRO A 1 187 ? 34.092 8.658 31.969 1.00 12.55 541 PRO A O 1
ATOM 2906 N N . GLU A 1 188 ? 32.937 9.161 33.810 1.00 10.38 542 GLU A N 1
ATOM 2907 C CA . GLU A 1 188 ? 31.661 8.779 33.213 1.00 10.39 542 GLU A CA 1
ATOM 2908 C C . GLU A 1 188 ? 31.280 9.730 32.079 1.00 12.02 542 GLU A C 1
ATOM 2909 O O . GLU A 1 188 ? 30.538 9.349 31.156 1.00 11.87 542 GLU A O 1
ATOM 2921 N N . CYS A 1 189 ? 31.806 10.953 32.111 1.00 9.76 543 CYS A N 1
ATOM 2922 C CA . CYS A 1 189 ? 31.597 11.912 31.020 1.00 9.63 543 CYS A CA 1
ATOM 2923 C C . CYS A 1 189 ? 32.354 11.481 29.807 1.00 12.09 543 CYS A C 1
ATOM 2924 O O . CYS A 1 189 ? 31.828 11.451 28.698 1.00 11.78 543 CYS A O 1
ATOM 2932 N N . ILE A 1 190 ? 33.620 11.137 29.996 1.00 12.00 544 ILE A N 1
ATOM 2933 C CA . ILE A 1 190 ? 34.458 10.730 28.892 1.00 11.82 544 ILE A CA 1
ATOM 2934 C C . ILE A 1 190 ? 34.030 9.361 28.350 1.00 13.40 544 ILE A C 1
ATOM 2935 O O . ILE A 1 190 ? 34.052 9.143 27.132 1.00 16.21 544 ILE A O 1
ATOM 2951 N N . ASN A 1 191 ? 33.691 8.411 29.233 1.00 12.60 545 ASN A N 1
ATOM 2952 C CA . ASN A 1 191 ? 33.406 7.040 28.813 1.00 14.15 545 ASN A CA 1
ATOM 2953 C C . ASN A 1 191 ? 31.988 6.851 28.332 1.00 15.07 545 ASN A C 1
ATOM 2954 O O . ASN A 1 191 ? 31.773 6.076 27.395 1.00 17.03 545 ASN A O 1
ATOM 2965 N N . TYR A 1 192 ? 30.988 7.521 28.958 1.00 12.28 546 TYR A N 1
ATOM 2966 C CA . TYR A 1 192 ? 29.571 7.279 28.650 1.00 12.87 546 TYR A CA 1
ATOM 2967 C C . TYR A 1 192 ? 28.813 8.533 28.236 1.00 12.70 546 TYR A C 1
ATOM 2968 O O . TYR A 1 192 ? 27.618 8.452 27.951 1.00 13.42 546 TYR A O 1
ATOM 2986 N N . TYR A 1 193 ? 29.473 9.694 28.242 1.00 11.17 547 TYR A N 1
ATOM 2987 C CA . TYR A 1 193 ? 28.855 10.964 27.833 1.00 10.95 547 TYR A CA 1
ATOM 2988 C C . TYR A 1 193 ? 27.734 11.370 28.772 1.00 11.49 547 TYR A C 1
ATOM 2989 O O . TYR A 1 193 ? 26.797 12.056 28.368 1.00 12.92 547 TYR A O 1
ATOM 3007 N N . LYS A 1 194 ? 27.829 10.979 30.039 1.00 10.23 548 LYS A N 1
ATOM 3008 C CA . LYS A 1 194 ? 26.785 11.250 31.033 1.00 10.17 548 LYS A CA 1
ATOM 3009 C C . LYS A 1 194 ? 27.266 12.295 32.009 1.00 10.85 548 LYS A C 1
ATOM 3010 O O . LYS A 1 194 ? 28.316 12.117 32.634 1.00 11.23 548 LYS A O 1
ATOM 3029 N N . PHE A 1 195 ? 26.473 13.361 32.178 1.00 9.17 549 PHE A N 1
ATOM 3030 C CA . PHE A 1 195 ? 26.860 14.511 32.989 1.00 9.11 549 PHE A CA 1
ATOM 3031 C C . PHE A 1 195 ? 25.845 14.735 34.087 1.00 10.28 549 PHE A C 1
ATOM 3032 O O . PHE A 1 195 ? 24.684 15.083 33.809 1.00 10.79 549 PHE A O 1
ATOM 3049 N N . SER A 1 196 ? 26.291 14.658 35.318 1.00 9.99 550 SER A N 1
ATOM 3050 C CA . SER A 1 196 ? 25.453 14.844 36.498 1.00 8.58 550 SER A CA 1
ATOM 3051 C C . SER A 1 196 ? 26.082 15.909 37.373 1.00 9.89 550 SER A C 1
ATOM 3052 O O . SER A 1 196 ? 27.208 16.393 37.117 1.00 9.43 550 SER A O 1
ATOM 3060 N N . SER A 1 197 ? 25.425 16.261 38.468 1.00 8.81 551 SER A N 1
ATOM 3061 C CA . SER A 1 197 ? 26.056 17.167 39.406 1.00 7.85 551 SER A CA 1
ATOM 3062 C C . SER A 1 197 ? 27.291 16.488 40.010 1.00 9.18 551 SER A C 1
ATOM 3063 O O . SER A 1 197 ? 28.284 17.185 40.273 1.00 8.74 551 SER A O 1
ATOM 3071 N N . LYS A 1 198 ? 27.305 15.166 40.160 1.00 9.63 552 LYS A N 1
ATOM 3072 C CA . LYS A 1 198 ? 28.534 14.517 40.640 1.00 8.99 552 LYS A CA 1
ATOM 3073 C C . LYS A 1 198 ? 29.660 14.637 39.623 1.00 8.86 552 LYS A C 1
ATOM 3074 O O . LYS A 1 198 ? 30.821 14.722 40.046 1.00 8.40 552 LYS A O 1
ATOM 3093 N N . SER A 1 199 ? 29.369 14.727 38.327 1.00 7.65 553 SER A N 1
ATOM 3094 C CA . SER A 1 199 ? 30.411 15.002 37.367 1.00 7.43 553 SER A CA 1
ATOM 3095 C C . SER A 1 199 ? 30.993 16.388 37.608 1.00 8.90 553 SER A C 1
ATOM 3096 O O . SER A 1 199 ? 32.231 16.581 37.534 1.00 8.54 553 SER A O 1
ATOM 3104 N N . ASP A 1 200 ? 30.133 17.369 37.921 1.00 7.57 554 ASP A N 1
ATOM 3105 C CA . ASP A 1 200 ? 30.637 18.697 38.250 1.00 7.35 554 ASP A CA 1
ATOM 3106 C C . ASP A 1 200 ? 31.483 18.672 39.530 1.00 7.26 554 ASP A C 1
ATOM 3107 O O . ASP A 1 200 ? 32.421 19.464 39.624 1.00 6.97 554 ASP A O 1
ATOM 3116 N N . VAL A 1 201 ? 31.194 17.784 40.490 1.00 6.92 555 VAL A N 1
ATOM 3117 C CA . VAL A 1 201 ? 32.034 17.635 41.684 1.00 7.01 555 VAL A CA 1
ATOM 3118 C C . VAL A 1 201 ? 33.463 17.194 41.297 1.00 7.73 555 VAL A C 1
ATOM 3119 O O . VAL A 1 201 ? 34.432 17.720 41.832 1.00 7.45 555 VAL A O 1
ATOM 3132 N N . TRP A 1 202 ? 33.583 16.284 40.333 1.00 6.89 556 TRP A N 1
ATOM 3133 C CA . TRP A 1 202 ? 34.910 15.900 39.866 1.00 7.29 556 TRP A CA 1
ATOM 3134 C C . TRP A 1 202 ? 35.642 17.126 39.342 1.00 7.62 556 TRP A C 1
ATOM 3135 O O . TRP A 1 202 ? 36.819 17.379 39.680 1.00 7.88 556 TRP A O 1
ATOM 3156 N N . SER A 1 203 ? 34.956 17.905 38.493 1.00 7.07 557 SER A N 1
ATOM 3157 C CA . SER A 1 203 ? 35.544 19.117 37.948 1.00 7.30 557 SER A CA 1
ATOM 3158 C C . SER A 1 203 ? 35.957 20.072 39.049 1.00 7.97 557 SER A C 1
ATOM 3159 O O . SER A 1 203 ? 37.002 20.715 38.964 1.00 7.48 557 SER A O 1
ATOM 3167 N N . PHE A 1 204 ? 35.116 20.191 40.071 1.00 7.26 558 PHE A N 1
ATOM 3168 C CA . PHE A 1 204 ? 35.427 21.047 41.209 1.00 7.64 558 PHE A CA 1
ATOM 3169 C C . PHE A 1 204 ? 36.735 20.593 41.904 1.00 7.83 558 PHE A C 1
ATOM 3170 O O . PHE A 1 204 ? 37.502 21.431 42.386 1.00 7.47 558 PHE A O 1
ATOM 3187 N N . GLY A 1 205 ? 36.990 19.295 41.967 1.00 7.18 559 GLY A N 1
ATOM 3188 C CA . GLY A 1 205 ? 38.264 18.821 42.500 1.00 7.75 559 GLY A CA 1
ATOM 3189 C C . GLY A 1 205 ? 39.454 19.319 41.692 1.00 8.11 559 GLY A C 1
ATOM 3190 O O . GLY A 1 205 ? 40.475 19.720 42.237 1.00 8.32 559 GLY A O 1
ATOM 3194 N N . VAL A 1 206 ? 39.326 19.311 40.354 1.00 7.14 560 VAL A N 1
ATOM 3195 C CA . VAL A 1 206 ? 40.380 19.850 39.476 1.00 7.42 560 VAL A CA 1
ATOM 3196 C C . VAL A 1 206 ? 40.525 21.350 39.730 1.00 8.54 560 VAL A C 1
ATOM 3197 O O . VAL A 1 206 ? 41.649 21.864 39.827 1.00 8.04 560 VAL A O 1
ATOM 3210 N N . LEU A 1 207 ? 39.406 22.067 39.825 1.00 7.29 561 LEU A N 1
ATOM 3211 C CA . LEU A 1 207 ? 39.422 23.498 40.126 1.00 7.35 561 LEU A CA 1
ATOM 3212 C C . LEU A 1 207 ? 40.151 23.766 41.442 1.00 8.65 561 LEU A C 1
ATOM 3213 O O . LEU A 1 207 ? 40.954 24.702 41.547 1.00 8.83 561 LEU A O 1
ATOM 3229 N N . MET A 1 208 ? 39.887 22.958 42.483 1.00 8.08 562 MET A N 1
ATOM 3230 C CA . MET A 1 208 ? 40.622 23.131 43.738 1.00 8.73 562 MET A CA 1
ATOM 3231 C C . MET A 1 208 ? 42.121 22.945 43.545 1.00 9.50 562 MET A C 1
ATOM 3232 O O . MET A 1 208 ? 42.916 23.718 44.069 1.00 9.56 562 MET A O 1
ATOM 3246 N N . TRP A 1 209 ? 42.501 21.908 42.793 1.00 8.06 563 TRP A N 1
ATOM 3247 C CA . TRP A 1 209 ? 43.914 21.697 42.518 1.00 8.47 563 TRP A CA 1
ATOM 3248 C C . TRP A 1 209 ? 44.503 22.931 41.851 1.00 9.61 563 TRP A C 1
ATOM 3249 O O . TRP A 1 209 ? 45.597 23.397 42.218 1.00 9.69 563 TRP A O 1
ATOM 3270 N N . GLU A 1 210 ? 43.784 23.508 40.874 1.00 8.63 564 GLU A N 1
ATOM 3271 C CA . GLU A 1 210 ? 44.281 24.716 40.210 1.00 8.34 564 GLU A CA 1
ATOM 3272 C C . GLU A 1 210 ? 44.435 25.849 41.203 1.00 9.50 564 GLU A C 1
ATOM 3273 O O . GLU A 1 210 ? 45.430 26.568 41.176 1.00 10.60 564 GLU A O 1
ATOM 3285 N N . ALA A 1 211 ? 43.456 26.033 42.066 1.00 9.25 565 ALA A N 1
ATOM 3286 C CA . ALA A 1 211 ? 43.489 27.128 43.036 1.00 9.50 565 ALA A CA 1
ATOM 3287 C C . ALA A 1 211 ? 44.637 27.006 44.035 1.00 11.88 565 ALA A C 1
ATOM 3288 O O . ALA A 1 211 ? 45.178 28.014 44.471 1.00 12.64 565 ALA A O 1
ATOM 3295 N N . PHE A 1 212 ? 45.025 25.813 44.409 1.00 11.35 566 PHE A N 1
ATOM 3296 C CA . PHE A 1 212 ? 46.132 25.619 45.349 1.00 10.92 566 PHE A CA 1
ATOM 3297 C C . PHE A 1 212 ? 47.480 25.434 44.631 1.00 14.66 566 PHE A C 1
ATOM 3298 O O . PHE A 1 212 ? 48.513 25.325 45.294 1.00 17.23 566 PHE A O 1
ATOM 3315 N N . SER A 1 213 ? 47.511 25.559 43.303 1.00 12.89 567 SER A N 1
ATOM 3316 C CA . SER A 1 213 ? 48.709 25.474 42.482 1.00 12.66 567 SER A CA 1
ATOM 3317 C C . SER A 1 213 ? 48.991 26.793 41.736 1.00 16.15 567 SER A C 1
ATOM 3318 O O . SER A 1 213 ? 49.595 26.786 40.653 1.00 15.94 567 SER A O 1
ATOM 3326 N N A TYR A 1 214 ? 48.355 27.850 42.295 0.50 16.03 568 TYR A N 1
ATOM 3327 N N B TYR A 1 214 ? 48.680 27.954 42.304 0.50 15.55 568 TYR A N 1
ATOM 3328 C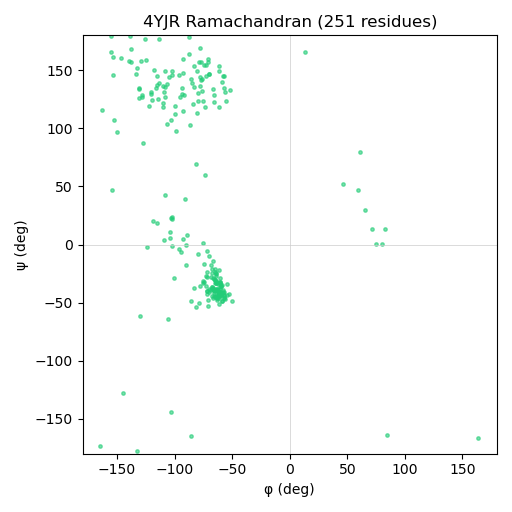 CA A TYR A 1 214 ? 48.339 29.235 41.887 0.50 16.63 568 TYR A CA 1
ATOM 3329 C CA B TYR A 1 214 ? 48.959 29.234 41.613 0.50 14.47 568 TYR A CA 1
ATOM 3330 C C A TYR A 1 214 ? 48.161 29.380 40.383 0.50 18.31 568 TYR A C 1
ATOM 3331 C C B TYR A 1 214 ? 48.309 29.316 40.185 0.50 16.63 568 TYR A C 1
ATOM 3332 O O A TYR A 1 214 ? 48.882 30.054 39.673 0.50 18.29 568 TYR A O 1
ATOM 3333 O O B TYR A 1 214 ? 48.928 29.892 39.290 0.50 14.47 568 TYR A O 1
ATOM 3368 N N . GLY A 1 215 ? 47.138 28.693 39.935 1.00 14.18 569 GLY A N 1
ATOM 3369 C CA . GLY A 1 215 ? 46.609 28.748 38.590 1.00 13.21 569 GLY A CA 1
ATOM 3370 C C . GLY A 1 215 ? 47.381 28.004 37.532 1.00 15.66 569 GLY A C 1
ATOM 3371 O O . GLY A 1 215 ? 47.306 28.335 36.340 1.00 18.70 569 GLY A O 1
ATOM 3376 N N . GLN A 1 216 ? 48.139 26.991 37.928 1.00 14.22 570 GLN A N 1
ATOM 3377 C CA . GLN A 1 216 ? 48.806 26.136 36.946 1.00 14.06 570 GLN A CA 1
ATOM 3378 C C . GLN A 1 216 ? 47.781 25.249 36.262 1.00 16.10 570 GLN A C 1
ATOM 3379 O O . GLN A 1 216 ? 46.744 24.953 36.852 1.00 13.13 570 GLN A O 1
ATOM 3393 N N . LYS A 1 217 ? 48.074 24.817 35.042 1.00 16.46 571 LYS A N 1
ATOM 3394 C CA . LYS A 1 217 ? 47.168 23.947 34.300 1.00 14.88 571 LYS A CA 1
ATOM 3395 C C . LYS A 1 217 ? 47.260 22.543 34.841 1.00 13.55 571 LYS A C 1
ATOM 3396 O O . LYS A 1 217 ? 48.337 22.070 35.186 1.00 13.74 571 LYS A O 1
ATOM 3415 N N . PRO A 1 218 ? 46.124 21.842 34.908 1.00 10.33 572 PRO A N 1
ATOM 3416 C CA . PRO A 1 218 ? 46.142 20.454 35.390 1.00 9.30 572 PRO A CA 1
ATOM 3417 C C . PRO A 1 218 ? 46.653 19.494 34.318 1.00 10.31 572 PRO A C 1
ATOM 3418 O O . PRO A 1 218 ? 46.608 19.792 33.128 1.00 10.92 572 PRO A O 1
ATOM 3429 N N . TYR A 1 219 ? 47.155 18.351 34.752 1.00 8.88 573 TYR A N 1
ATOM 3430 C CA . TYR A 1 219 ? 47.703 17.309 33.860 1.00 8.52 573 TYR A CA 1
ATOM 3431 C C . TYR A 1 219 ? 48.624 17.901 32.814 1.00 9.84 573 TYR A C 1
ATOM 3432 O O . TYR A 1 219 ? 48.520 17.627 31.606 1.00 11.16 573 TYR A O 1
ATOM 3450 N N . ARG A 1 220 ? 49.589 18.677 33.294 1.00 10.65 574 ARG A N 1
ATOM 3451 C CA . ARG A 1 220 ? 50.559 19.329 32.422 1.00 11.91 574 ARG A CA 1
ATOM 3452 C C . ARG A 1 220 ? 51.219 18.359 31.469 1.00 11.89 574 ARG A C 1
ATOM 3453 O O . ARG A 1 220 ? 51.697 17.331 31.881 1.00 10.99 574 ARG A O 1
ATOM 3474 N N . GLY A 1 221 ? 51.295 18.728 30.212 1.00 11.65 575 GLY A N 1
ATOM 3475 C CA . GLY A 1 221 ? 51.992 17.958 29.203 1.00 12.22 575 GLY A CA 1
ATOM 3476 C C . GLY A 1 221 ? 51.324 16.699 28.696 1.00 14.17 575 GLY A C 1
ATOM 3477 O O . GLY A 1 221 ? 51.867 16.025 27.814 1.00 17.08 575 GLY A O 1
ATOM 3481 N N . MET A 1 222 ? 50.140 16.375 29.196 1.00 11.66 576 MET A N 1
ATOM 3482 C CA . MET A 1 222 ? 49.473 15.132 28.853 1.00 11.16 576 MET A CA 1
ATOM 3483 C C . MET A 1 222 ? 48.381 15.345 27.850 1.00 13.11 576 MET A C 1
ATOM 3484 O O . MET A 1 222 ? 47.656 16.332 27.904 1.00 13.78 576 MET A O 1
ATOM 3498 N N . LYS A 1 223 ? 48.208 14.353 26.977 1.00 13.10 577 LYS A N 1
ATOM 3499 C CA . LYS A 1 223 ? 47.055 14.312 26.072 1.00 13.84 577 LYS A CA 1
ATOM 3500 C C . LYS A 1 223 ? 45.841 13.827 26.820 1.00 14.44 577 LYS A C 1
ATOM 3501 O O . LYS A 1 223 ? 45.973 13.093 27.802 1.00 12.32 577 LYS A O 1
ATOM 3520 N N . GLY A 1 224 ? 44.660 14.169 26.328 1.00 15.02 578 GLY A N 1
ATOM 3521 C CA . GLY A 1 224 ? 43.419 13.710 26.933 1.00 13.24 578 GLY A CA 1
ATOM 3522 C C . GLY A 1 224 ? 43.370 12.193 27.071 1.00 14.40 578 GLY A C 1
ATOM 3523 O O . GLY A 1 224 ? 42.968 11.678 28.121 1.00 14.75 578 GLY A O 1
ATOM 3527 N N . SER A 1 225 ? 43.788 11.454 26.049 1.00 14.15 579 SER A N 1
ATOM 3528 C CA . SER A 1 225 ? 43.784 9.998 26.119 1.00 13.70 579 SER A CA 1
ATOM 3529 C C . SER A 1 225 ? 44.715 9.474 27.234 1.00 14.15 579 SER A C 1
ATOM 3530 O O . SER A 1 225 ? 44.423 8.445 27.850 1.00 14.57 579 SER A O 1
ATOM 3538 N N . GLU A 1 226 ? 45.827 10.173 27.477 1.00 12.66 580 GLU A N 1
ATOM 3539 C CA . GLU A 1 226 ? 46.775 9.784 28.511 1.00 11.59 580 GLU A CA 1
ATOM 3540 C C . GLU A 1 226 ? 46.184 10.072 29.888 1.00 11.29 580 GLU A C 1
ATOM 3541 O O . GLU A 1 226 ? 46.387 9.265 30.804 1.00 12.66 580 GLU A O 1
ATOM 3553 N N . VAL A 1 227 ? 45.415 11.159 30.040 1.00 10.34 581 VAL A N 1
ATOM 3554 C CA . VAL A 1 227 ? 44.732 11.440 31.296 1.00 9.30 581 VAL A CA 1
ATOM 3555 C C . VAL A 1 227 ? 43.701 10.340 31.537 1.00 10.69 581 VAL A C 1
ATOM 3556 O O . VAL A 1 227 ? 43.641 9.829 32.651 1.00 10.18 581 VAL A O 1
ATOM 3569 N N . THR A 1 228 ? 42.913 9.934 30.539 1.00 10.72 582 THR A N 1
ATOM 3570 C CA . THR A 1 228 ? 41.937 8.869 30.740 1.00 10.90 582 THR A CA 1
ATOM 3571 C C . THR A 1 228 ? 42.603 7.613 31.261 1.00 12.89 582 THR A C 1
ATOM 3572 O O . THR A 1 228 ? 42.091 6.957 32.169 1.00 12.21 582 THR A O 1
ATOM 3583 N N . ALA A 1 229 ? 43.714 7.224 30.644 1.00 12.52 583 ALA A N 1
ATOM 3584 C CA . ALA A 1 229 ? 44.384 5.993 31.049 1.00 12.62 583 ALA A CA 1
ATOM 3585 C C . ALA A 1 229 ? 44.971 6.121 32.446 1.00 12.93 583 ALA A C 1
ATOM 3586 O O . ALA A 1 229 ? 44.837 5.173 33.236 1.00 14.03 583 ALA A O 1
ATOM 3593 N N . MET A 1 230 ? 45.531 7.289 32.795 1.00 10.99 584 MET A N 1
ATOM 3594 C CA . MET A 1 230 ? 46.059 7.538 34.133 1.00 11.17 584 MET A CA 1
ATOM 3595 C C . MET A 1 230 ? 44.968 7.373 35.192 1.00 11.32 584 MET A C 1
ATOM 3596 O O . MET A 1 230 ? 45.153 6.683 36.203 1.00 11.77 584 MET A O 1
ATOM 3610 N N . LEU A 1 231 ? 43.824 7.996 34.967 1.00 9.54 585 LEU A N 1
ATOM 3611 C CA . LEU A 1 231 ? 42.745 7.969 35.933 1.00 9.07 585 LEU A CA 1
ATOM 3612 C C . LEU A 1 231 ? 42.184 6.560 36.090 1.00 10.34 585 LEU A C 1
ATOM 3613 O O . LEU A 1 231 ? 41.835 6.167 37.224 1.00 10.68 585 LEU A O 1
ATOM 3629 N N . GLU A 1 232 ? 42.065 5.809 35.005 1.00 10.38 586 GLU A N 1
ATOM 3630 C CA . GLU A 1 232 ? 41.500 4.465 35.083 1.00 10.64 586 GLU A CA 1
ATOM 3631 C C . GLU A 1 232 ? 42.388 3.574 35.936 1.00 13.51 586 GLU A C 1
ATOM 3632 O O . GLU A 1 232 ? 41.869 2.685 36.629 1.00 13.46 586 GLU A O 1
ATOM 3644 N N . LYS A 1 233 ? 43.700 3.796 35.904 1.00 11.72 587 LYS A N 1
ATOM 3645 C CA . LYS A 1 233 ? 44.677 3.050 36.726 1.00 12.29 587 LYS A CA 1
ATOM 3646 C C . LYS A 1 233 ? 44.656 3.488 38.191 1.00 12.77 587 LYS A C 1
ATOM 3647 O O . LYS A 1 233 ? 45.446 2.955 38.969 1.00 13.27 587 LYS A O 1
ATOM 3666 N N . GLY A 1 234 ? 43.800 4.427 38.569 1.00 11.46 588 GLY A N 1
ATOM 3667 C CA . GLY A 1 234 ? 43.716 4.888 39.941 1.00 10.96 588 GLY A CA 1
ATOM 3668 C C . GLY A 1 234 ? 44.739 5.919 40.302 1.00 11.35 588 GLY A C 1
ATOM 3669 O O . GLY A 1 234 ? 44.920 6.227 41.484 1.00 10.82 588 GLY A O 1
ATOM 3673 N N . GLU A 1 235 ? 45.412 6.491 39.315 1.00 9.24 589 GLU A N 1
ATOM 3674 C CA . GLU A 1 235 ? 46.417 7.502 39.578 1.00 9.74 589 GLU A CA 1
ATOM 3675 C C . GLU A 1 235 ? 45.812 8.880 39.527 1.00 8.23 589 GLU A C 1
ATOM 3676 O O . GLU A 1 235 ? 44.845 9.114 38.801 1.00 8.79 589 GLU A O 1
ATOM 3688 N N . ARG A 1 236 ? 46.351 9.787 40.339 1.00 8.73 590 ARG A N 1
ATOM 3689 C CA . ARG A 1 236 ? 45.837 11.145 40.465 1.00 8.74 590 ARG A CA 1
ATOM 3690 C C . ARG A 1 236 ? 46.985 12.131 40.550 1.00 10.42 590 ARG A C 1
ATOM 3691 O O . ARG A 1 236 ? 48.106 11.786 40.937 1.00 10.36 590 ARG A O 1
ATOM 3712 N N . MET A 1 237 ? 46.686 13.401 40.214 1.00 9.56 591 MET A N 1
ATOM 3713 C CA . MET A 1 237 ? 47.679 14.453 40.405 1.00 10.16 591 MET A CA 1
ATOM 3714 C C . MET A 1 237 ? 48.111 14.496 41.857 1.00 13.06 591 MET A C 1
ATOM 3715 O O . MET A 1 237 ? 47.298 14.298 42.765 1.00 11.36 591 MET A O 1
ATOM 3729 N N . GLY A 1 238 ? 49.394 14.815 42.070 1.00 14.56 592 GLY A N 1
ATOM 3730 C CA . GLY A 1 238 ? 49.943 14.918 43.409 1.00 16.18 592 GLY A CA 1
ATOM 3731 C C . GLY A 1 238 ? 49.576 16.209 44.113 1.00 15.19 592 GLY A C 1
ATOM 3732 O O . GLY A 1 238 ? 48.959 17.106 43.548 1.00 15.70 592 GLY A O 1
ATOM 3736 N N . CYS A 1 239 ? 49.862 16.256 45.400 1.00 15.06 593 CYS A N 1
ATOM 3737 C CA . CYS A 1 239 ? 49.560 17.386 46.252 1.00 15.21 593 CYS A CA 1
ATOM 3738 C C . CYS A 1 239 ? 50.345 18.608 45.856 1.00 17.68 593 CYS A C 1
ATOM 3739 O O . CYS A 1 239 ? 51.566 18.540 45.875 1.00 17.06 593 CYS A O 1
ATOM 3747 N N . PRO A 1 240 ? 49.700 19.748 45.535 1.00 15.00 594 PRO A N 1
ATOM 3748 C CA . PRO A 1 240 ? 50.480 20.960 45.229 1.00 15.24 594 PRO A CA 1
ATOM 3749 C C . PRO A 1 240 ? 51.381 21.361 46.395 1.00 18.97 594 PRO A C 1
ATOM 3750 O O . PRO A 1 240 ? 51.008 21.153 47.553 1.00 16.96 594 PRO A O 1
ATOM 3761 N N . ALA A 1 241 ? 52.566 21.902 46.077 1.00 20.02 595 ALA A N 1
ATOM 3762 C CA . ALA A 1 241 ? 53.522 22.349 47.097 1.00 20.53 595 ALA A CA 1
ATOM 3763 C C . ALA A 1 241 ? 52.845 23.341 48.029 1.00 22.58 595 ALA A C 1
ATOM 3764 O O . ALA A 1 241 ? 52.234 24.298 47.564 1.00 22.01 595 ALA A O 1
ATOM 3771 N N . GLY A 1 242 ? 52.855 23.049 49.315 1.00 20.83 596 GLY A N 1
ATOM 3772 C CA . GLY A 1 242 ? 52.269 23.929 50.315 1.00 20.12 596 GLY A CA 1
ATOM 3773 C C . GLY A 1 242 ? 50.770 23.840 50.467 1.00 22.41 596 GLY A C 1
ATOM 3774 O O . GLY A 1 242 ? 50.203 24.544 51.301 1.00 23.64 596 GLY A O 1
ATOM 3778 N N . CYS A 1 243 ? 50.095 22.969 49.687 1.00 18.17 597 CYS A N 1
ATOM 3779 C CA . CYS A 1 243 ? 48.652 22.830 49.820 1.00 16.64 597 CYS A CA 1
ATOM 3780 C C . CYS A 1 243 ? 48.274 22.237 51.165 1.00 19.83 597 CYS A C 1
ATOM 3781 O O . CYS A 1 243 ? 48.809 21.183 51.531 1.00 18.14 597 CYS A O 1
ATOM 3789 N N . PRO A 1 244 ? 47.284 22.810 51.867 1.00 16.69 598 PRO A N 1
ATOM 3790 C CA . PRO A 1 244 ? 46.825 22.194 53.126 1.00 18.27 598 PRO A CA 1
ATOM 3791 C C . PRO A 1 244 ? 46.390 20.758 52.890 1.00 19.92 598 PRO A C 1
ATOM 3792 O O . PRO A 1 244 ? 45.655 20.475 51.936 1.00 17.47 598 PRO A O 1
ATOM 3803 N N . ARG A 1 245 ? 46.872 19.833 53.712 1.00 17.85 599 ARG A N 1
ATOM 3804 C CA . ARG A 1 245 ? 46.574 18.414 53.540 1.00 18.12 599 ARG A CA 1
ATOM 3805 C C . ARG A 1 245 ? 45.075 18.134 53.443 1.00 18.30 599 ARG A C 1
ATOM 3806 O O . ARG A 1 245 ? 44.674 17.310 52.620 1.00 16.37 599 ARG A O 1
ATOM 3827 N N . GLU A 1 246 ? 44.248 18.772 54.274 1.00 15.59 600 GLU A N 1
ATOM 3828 C CA . GLU A 1 246 ? 42.807 18.565 54.287 1.00 16.68 600 GLU A CA 1
ATOM 3829 C C . GLU A 1 246 ? 42.168 18.926 52.924 1.00 15.04 600 GLU A C 1
ATOM 3830 O O . GLU A 1 246 ? 41.201 18.272 52.500 1.00 13.61 600 GLU A O 1
ATOM 3842 N N . MET A 1 247 ? 42.733 19.912 52.224 1.00 12.46 601 MET A N 1
ATOM 3843 C CA . MET A 1 247 ? 42.220 20.305 50.928 1.00 11.21 601 MET A CA 1
ATOM 3844 C C . MET A 1 247 ? 42.654 19.337 49.856 1.00 12.52 601 MET A C 1
ATOM 3845 O O . MET A 1 247 ? 41.830 18.990 49.011 1.00 10.93 601 MET A O 1
ATOM 3859 N N . TYR A 1 248 ? 43.873 18.786 49.930 1.00 12.39 602 TYR A N 1
ATOM 3860 C CA . TYR A 1 248 ? 44.279 17.752 48.973 1.00 11.85 602 TYR A CA 1
ATOM 3861 C C . TYR A 1 248 ? 43.436 16.477 49.233 1.00 13.09 602 TYR A C 1
ATOM 3862 O O . TYR A 1 248 ? 43.020 15.814 48.272 1.00 12.24 602 TYR A O 1
ATOM 3880 N N . ASP A 1 249 ? 43.120 16.146 50.500 1.00 11.39 603 ASP A N 1
ATOM 3881 C CA . ASP A 1 249 ? 42.281 14.992 50.767 1.00 11.49 603 ASP A CA 1
ATOM 3882 C C . ASP A 1 249 ? 40.880 15.187 50.170 1.00 11.99 603 ASP A C 1
ATOM 3883 O O . ASP A 1 249 ? 40.304 14.224 49.630 1.00 12.11 603 ASP A O 1
ATOM 3892 N N . LEU A 1 250 ? 40.328 16.409 50.226 1.00 10.67 604 LEU A N 1
ATOM 3893 C CA . LEU A 1 250 ? 39.019 16.665 49.637 1.00 10.96 604 LEU A CA 1
ATOM 3894 C C . LEU A 1 250 ? 39.094 16.556 48.110 1.00 9.82 604 LEU A C 1
ATOM 3895 O O . LEU A 1 250 ? 38.161 16.041 47.497 1.00 9.15 604 LEU A O 1
ATOM 3911 N N . MET A 1 251 ? 40.180 16.988 47.501 1.00 10.46 605 MET A N 1
ATOM 3912 C CA . MET A 1 251 ? 40.359 16.790 46.052 1.00 9.02 605 MET A CA 1
ATOM 3913 C C . MET A 1 251 ? 40.270 15.325 45.696 1.00 9.62 605 MET A C 1
ATOM 3914 O O . MET A 1 251 ? 39.580 14.944 44.754 1.00 9.53 605 MET A O 1
ATOM 3928 N N . ASN A 1 252 ? 40.952 14.473 46.473 1.00 9.45 606 ASN A N 1
ATOM 3929 C CA . ASN A 1 252 ? 40.928 13.046 46.170 1.00 9.81 606 ASN A CA 1
ATOM 3930 C C . ASN A 1 252 ? 39.531 12.448 46.322 1.00 10.86 606 ASN A C 1
ATOM 3931 O O . ASN A 1 252 ? 39.162 11.566 45.575 1.00 9.88 606 ASN A O 1
ATOM 3942 N N . LEU A 1 253 ? 38.733 12.950 47.271 1.00 9.26 607 LEU A N 1
ATOM 3943 C CA . LEU A 1 253 ? 37.360 12.488 47.403 1.00 8.87 607 LEU A CA 1
ATOM 3944 C C . LEU A 1 253 ? 36.511 12.956 46.198 1.00 9.79 607 LEU A C 1
ATOM 3945 O O . LEU A 1 253 ? 35.662 12.210 45.698 1.00 9.21 607 LEU A O 1
ATOM 3961 N N . CYS A 1 254 ? 36.725 14.183 45.723 1.00 8.53 608 CYS A N 1
ATOM 3962 C CA . CYS A 1 254 ? 36.046 14.641 44.519 1.00 8.81 608 CYS A CA 1
ATOM 3963 C C . CYS A 1 254 ? 36.397 13.759 43.321 1.00 9.09 608 CYS A C 1
ATOM 3964 O O . CYS A 1 254 ? 35.579 13.562 42.444 1.00 9.50 608 CYS A O 1
ATOM 3972 N N . TRP A 1 255 ? 37.632 13.241 43.296 1.00 8.40 609 TRP A N 1
ATOM 3973 C CA . TRP A 1 255 ? 38.104 12.401 42.212 1.00 8.69 609 TRP A CA 1
ATOM 3974 C C . TRP A 1 255 ? 37.831 10.908 42.496 1.00 9.25 609 TRP A C 1
ATOM 3975 O O . TRP A 1 255 ? 38.649 10.034 42.172 1.00 9.61 609 TRP A O 1
ATOM 3996 N N . THR A 1 256 ? 36.668 10.615 43.073 1.00 8.46 610 THR A N 1
ATOM 3997 C CA . THR A 1 256 ? 36.238 9.248 43.251 1.00 7.58 610 THR A CA 1
ATOM 3998 C C . THR A 1 256 ? 35.785 8.740 41.906 1.00 9.05 610 THR A C 1
ATOM 3999 O O . THR A 1 256 ? 34.901 9.344 41.288 1.00 10.26 610 THR A O 1
ATOM 4010 N N . TYR A 1 257 ? 36.381 7.628 41.419 1.00 8.93 611 TYR A N 1
ATOM 4011 C CA . TYR A 1 257 ? 36.073 7.154 40.075 1.00 8.37 611 TYR A CA 1
ATOM 4012 C C . TYR A 1 257 ? 34.617 6.792 39.901 1.00 11.78 611 TYR A C 1
ATOM 4013 O O . TYR A 1 257 ? 33.995 7.242 38.939 1.00 11.98 611 TYR A O 1
ATOM 4031 N N . ASP A 1 258 ? 34.095 5.971 40.787 1.00 11.84 612 ASP A N 1
ATOM 4032 C CA . ASP A 1 258 ? 32.701 5.532 40.705 1.00 13.41 612 ASP A CA 1
ATOM 4033 C C . ASP A 1 258 ? 31.792 6.671 41.106 1.00 14.64 612 ASP A C 1
ATOM 4034 O O . ASP A 1 258 ? 31.838 7.139 42.238 1.00 13.80 612 ASP A O 1
ATOM 4043 N N . VAL A 1 259 ? 30.950 7.094 40.184 1.00 13.56 613 VAL A N 1
ATOM 4044 C CA . VAL A 1 259 ? 30.058 8.211 40.405 1.00 14.44 613 VAL A CA 1
ATOM 4045 C C . VAL A 1 259 ? 29.124 7.981 41.583 1.00 17.44 613 VAL A C 1
ATOM 4046 O O . VAL A 1 259 ? 28.863 8.900 42.345 1.00 16.10 613 VAL A O 1
ATOM 4059 N N . GLU A 1 260 ? 28.686 6.748 41.808 1.00 16.84 614 GLU A N 1
ATOM 4060 C CA . GLU A 1 260 ? 27.797 6.468 42.926 1.00 17.39 614 GLU A CA 1
ATOM 4061 C C . GLU A 1 260 ? 28.439 6.712 44.319 1.00 19.88 614 GLU A C 1
ATOM 4062 O O . GLU A 1 260 ? 27.734 7.138 45.227 1.00 22.46 614 GLU A O 1
ATOM 4074 N N . ASN A 1 261 ? 29.772 6.539 44.475 1.00 15.92 615 ASN A N 1
ATOM 4075 C CA . ASN A 1 261 ? 30.456 6.753 45.742 1.00 15.01 615 ASN A CA 1
ATOM 4076 C C . ASN A 1 261 ? 31.085 8.149 45.872 1.00 15.02 615 ASN A C 1
ATOM 4077 O O . ASN A 1 261 ? 31.656 8.480 46.903 1.00 16.50 615 ASN A O 1
ATOM 4088 N N . ARG A 1 262 ? 31.013 8.938 44.831 1.00 12.33 616 ARG A N 1
ATOM 4089 C CA . ARG A 1 262 ? 31.529 10.289 44.863 1.00 11.84 616 ARG A CA 1
ATOM 4090 C C . ARG A 1 262 ? 30.536 11.170 45.611 1.00 11.07 616 ARG A C 1
ATOM 4091 O O . ARG A 1 262 ? 29.329 10.986 45.430 1.00 11.46 616 ARG A O 1
ATOM 4112 N N . PRO A 1 263 ? 30.997 12.144 46.374 1.00 10.17 617 PRO A N 1
ATOM 4113 C CA . PRO A 1 263 ? 30.038 13.030 47.031 1.00 10.02 617 PRO A CA 1
ATOM 4114 C C . PRO A 1 263 ? 29.345 13.951 46.057 1.00 11.33 617 PRO A C 1
ATOM 4115 O O . PRO A 1 263 ? 29.881 14.263 44.998 1.00 10.11 617 PRO A O 1
ATOM 4126 N N . GLY A 1 264 ? 28.178 14.421 46.455 1.00 10.20 618 GLY A N 1
ATOM 4127 C CA . GLY A 1 264 ? 27.515 15.538 45.795 1.00 9.80 618 GLY A CA 1
ATOM 4128 C C . GLY A 1 264 ? 28.000 16.855 46.393 1.00 10.07 618 GLY A C 1
ATOM 4129 O O . GLY A 1 264 ? 28.789 16.891 47.333 1.00 9.92 618 GLY A O 1
ATOM 4133 N N . PHE A 1 265 ? 27.498 17.964 45.858 1.00 9.21 619 PHE A N 1
ATOM 4134 C CA . PHE A 1 265 ? 27.924 19.255 46.351 1.00 8.89 619 PHE A CA 1
ATOM 4135 C C . PHE A 1 265 ? 27.452 19.556 47.759 1.00 11.12 619 PHE A C 1
ATOM 4136 O O . PHE A 1 265 ? 28.144 20.313 48.444 1.00 10.80 619 PHE A O 1
ATOM 4153 N N . ALA A 1 266 ? 26.322 19.006 48.208 1.00 11.57 620 ALA A N 1
ATOM 4154 C CA . ALA A 1 266 ? 25.961 19.268 49.602 1.00 13.08 620 ALA A CA 1
ATOM 4155 C C . ALA A 1 266 ? 27.059 18.746 50.538 1.00 14.10 620 ALA A C 1
ATOM 4156 O O . ALA A 1 266 ? 27.504 19.464 51.439 1.00 13.12 620 ALA A O 1
ATOM 4163 N N . ALA A 1 267 ? 27.594 17.568 50.267 1.00 11.13 621 ALA A N 1
ATOM 4164 C CA . ALA A 1 267 ? 28.657 17.024 51.096 1.00 11.64 621 ALA A CA 1
ATOM 4165 C C . ALA A 1 267 ? 29.971 17.769 50.932 1.00 12.66 621 ALA A C 1
ATOM 4166 O O . ALA A 1 267 ? 30.675 18.032 51.916 1.00 12.47 621 ALA A O 1
ATOM 4173 N N . VAL A 1 268 ? 30.297 18.192 49.704 1.00 9.99 622 VAL A N 1
ATOM 4174 C CA . VAL A 1 268 ? 31.546 18.917 49.478 1.00 10.01 622 VAL A CA 1
ATOM 4175 C C . VAL A 1 268 ? 31.515 20.284 50.150 1.00 10.19 622 VAL A C 1
ATOM 4176 O O . VAL A 1 268 ? 32.500 20.716 50.754 1.00 10.63 622 VAL A O 1
ATOM 4189 N N . GLU A 1 269 ? 30.396 21.008 50.010 1.00 9.66 623 GLU A N 1
ATOM 4190 C CA . GLU A 1 269 ? 30.290 22.329 50.598 1.00 9.80 623 GLU A CA 1
ATOM 4191 C C . GLU A 1 269 ? 30.512 22.300 52.123 1.00 12.02 623 GLU A C 1
ATOM 4192 O O . GLU A 1 269 ? 31.172 23.190 52.668 1.00 11.45 623 GLU A O 1
ATOM 4204 N N . LEU A 1 270 ? 29.987 21.273 52.805 1.00 11.26 624 LEU A N 1
ATOM 4205 C CA . LEU A 1 270 ? 30.189 21.153 54.253 1.00 11.91 624 LEU A CA 1
ATOM 4206 C C . LEU A 1 270 ? 31.679 21.114 54.592 1.00 13.25 624 LEU A C 1
ATOM 4207 O O . LEU A 1 270 ? 32.132 21.763 55.535 1.00 13.50 624 LEU A O 1
ATOM 4223 N N . ARG A 1 271 ? 32.461 20.390 53.786 1.00 12.84 625 ARG A N 1
ATOM 4224 C CA . ARG A 1 271 ? 33.889 20.203 54.028 1.00 13.71 625 ARG A CA 1
ATOM 4225 C C . ARG A 1 271 ? 34.742 21.434 53.768 1.00 14.99 625 ARG A C 1
ATOM 4226 O O . ARG A 1 271 ? 35.943 21.398 54.041 1.00 18.08 625 ARG A O 1
ATOM 4247 N N . LEU A 1 272 ? 34.183 22.515 53.259 1.00 11.67 626 LEU A N 1
ATOM 4248 C CA . LEU A 1 272 ? 34.903 23.745 53.024 1.00 12.01 626 LEU A CA 1
ATOM 4249 C C . LEU A 1 272 ? 34.500 24.859 53.997 1.00 14.53 626 LEU A C 1
ATOM 4250 O O . LEU A 1 272 ? 34.997 25.992 53.915 1.00 15.59 626 LEU A O 1
ATOM 4266 N N . ARG A 1 273 ? 33.624 24.543 54.953 1.00 13.07 627 ARG A N 1
ATOM 4267 C CA . ARG A 1 273 ? 33.234 25.500 55.988 1.00 13.27 627 ARG A CA 1
ATOM 4268 C C . ARG A 1 273 ? 34.322 25.642 57.051 1.00 14.99 627 ARG A C 1
ATOM 4269 O O . ARG A 1 273 ? 34.920 24.641 57.439 1.00 17.46 627 ARG A O 1
ATOM 4290 N N . ASN A 1 274 ? 34.554 26.862 57.557 1.00 13.62 628 ASN A N 1
ATOM 4291 C CA . ASN A 1 274 ? 35.556 27.137 58.593 1.00 14.39 628 ASN A CA 1
ATOM 4292 C C . ASN A 1 274 ? 34.873 27.449 59.939 1.00 19.95 628 ASN A C 1
ATOM 4293 O O . ASN A 1 274 ? 35.262 28.374 60.657 1.00 21.26 628 ASN A O 1
ATOM 4304 N N . TYR A 1 275 ? 33.838 26.685 60.276 1.00 13.93 629 TYR A N 1
ATOM 4305 C CA . TYR A 1 275 ? 33.132 26.810 61.548 1.00 13.64 629 TYR A CA 1
ATOM 4306 C C . TYR A 1 275 ? 32.510 25.447 61.859 1.00 13.52 629 TYR A C 1
ATOM 4307 O O . TYR A 1 275 ? 32.401 24.598 60.960 1.00 14.41 629 TYR A O 1
ATOM 4325 N N . TYR A 1 276 ? 32.153 25.220 63.123 1.00 13.40 630 TYR A N 1
ATOM 4326 C CA . TYR A 1 276 ? 31.559 23.947 63.507 1.00 13.18 630 TYR A CA 1
ATOM 4327 C C . TYR A 1 276 ? 30.135 23.857 62.990 1.00 15.97 630 TYR A C 1
ATOM 4328 O O . TYR A 1 276 ? 29.425 24.858 62.957 1.00 17.16 630 TYR A O 1
ATOM 4346 N N . TYR A 1 277 ? 29.737 22.659 62.603 1.00 15.52 631 TYR A N 1
ATOM 4347 C CA . TYR A 1 277 ? 28.394 22.419 62.058 1.00 15.60 631 TYR A CA 1
ATOM 4348 C C . TYR A 1 277 ? 27.972 20.962 62.257 1.00 18.36 631 TYR A C 1
ATOM 4349 O O . TYR A 1 277 ? 28.801 20.079 62.479 1.00 17.58 631 TYR A O 1
ATOM 4367 N N . ASP A 1 278 ? 26.672 20.730 62.072 1.00 18.57 632 ASP A N 1
ATOM 4368 C CA . ASP A 1 278 ? 26.083 19.401 61.995 1.00 18.44 632 ASP A CA 1
ATOM 4369 C C . ASP A 1 278 ? 25.634 19.077 60.556 1.00 21.45 632 ASP A C 1
ATOM 4370 O O . ASP A 1 278 ? 25.296 19.986 59.782 1.00 22.66 632 ASP A O 1
ATOM 4379 N N . VAL A 1 279 ? 25.677 17.785 60.189 1.00 19.86 633 VAL A N 1
ATOM 4380 C CA . VAL A 1 279 ? 25.241 17.316 58.872 1.00 21.46 633 VAL A CA 1
ATOM 4381 C C . VAL A 1 279 ? 23.713 17.271 58.884 1.00 64.62 633 VAL A C 1
ATOM 4382 O O . VAL A 1 279 ? 23.081 17.645 57.903 1.00 39.56 633 VAL A O 1
#

Nearest PDB structures (foldseek):
  8rrq-assembly1_A  TM=9.760E-01  e=1.898E-45  Homo sapiens
  6hm6-assembly1_A  TM=9.503E-01  e=9.649E-43  Homo sapiens
  2j0l-assembly1_A  TM=9.390E-01  e=8.239E-26  Gallus gallus
  7n9g-assembly2_B  TM=9.232E-01  e=3.652E-25  Homo sapiens
  4xli-assembly2_B  TM=9.257E-01  e=1.055E-23  Mus musculus

Sequence (263 aa):
YLDRKLLTLEDKELGTVKKGYYQMKKVVKTVAVKILKNEANDPALKDELLAEANVMQQLDNPYIVRMIGICEAESWMLVMMEEMAELGPLNKYLQQNRHVKDKNIIELVHQVSMGMKYLEESNFVHRDLAARNVLLVTQHYAKISDFGLSSSKALRADENKAQTHGKWPVVKWYAPECINYYKFSSKSDVWSFGVLMWEAFSYYGQKPYRGMKGSEVTAMLEKGERMGCPAGCPREMYDLMNLCWTYDVENRPGFAAVELRLRNYYYDV

CATH classification: 3.30.200.20 (+1 more: 1.10.510.10)

B-factor: mean 18.53, std 12.7, range [3.0, 104.77]

InterPro domains:
  IPR000719 Protein kinase domain [PS50011] (371-631)
  IPR000980 SH2 domain [PF00017] (15-92)
  IPR000980 SH2 domain [PF00017] (168-244)
  IPR000980 SH2 domain [PS50001] (15-107)
  IPR000980 SH2 domain [PS50001] (168-259)
  IPR000980 SH2 domain [SM00252] (13-98)
  IPR000980 SH2 domain [SM00252] (166-250)
  IPR001245 Serine-threonine/tyrosine-protein kinase, catalytic domain [PF07714] (374-623)
  IPR001245 Serine-threonine/tyrosine-protein kinase, catalytic domain [PR00109] (448-461)
  IPR001245 Serine-threonine/tyrosine-protein kinase, catalytic domain [PR00109] (484-502)
  IPR001245 Serine-threonine/tyrosine-protein kinase, catalytic domain [PR00109] (534-544)
  IPR001245 Serine-threonine/tyrosine-protein kinase, catalytic domain [PR00109] (553-575)
  IPR001245 Serine-threonine/tyrosine-protein kinase, catalytic domain [PR00109] (597-619)
  IPR008266 Tyrosine-protein kinase, active site [PS00109] (490-502)
  IPR011009 Protein kinase-like domain superfamily [SSF56112] (375-627)
  IPR012234 Tyrosine-protein kinase, non-receptor SYK/ZAP-70 [PIRSF000604] (6-635)
  IPR017441 Protein kinase, ATP binding site [PS00107] (377-402)
  IPR020635 Tyrosine-protein kinase, catalytic domain [SM00219] (371-626)
  IPR023420 Tyrosine-protein kinase SYK/ZAP-70, inter-SH2 domain superfamily [G3DSA:1.10.930.10] (118-160)
  IPR035838 SYK/ZAP-70, N-terminal SH2 domain [cd09938] (13-116)